Protein AF-A0A1F8V2T9-F1 (afdb_monomer)

Foldseek 3Di:
DVVVVVVVVVVVVVVVPPDPPPFPFAEAFFFCLVLAQEFAEEAEAFDFQDADPVGGGLLLLLLVLCVVLPAAHEYQFAAFQPVVPPFDADDFQDPQRQTQAAHHPLHPPPRCRGGCNNCVVSVVSNVVSVYHYAHAWHNLAAQEQDDPPNNNYDHAQDLVSRLVRRVVVQCCCCVVPVHHHAEHEYRVNRFAHRDDDPDDDDPVPDDRDPHTVSVSSSVSNHHYYDFPEELCQQHRPDAQVNSLVRLVVQCVVPLSSRPRGYYYHYSHHHSNRHGRCSVNVSSNSVSSVVSVHGYYYVVVSVVSHDD

Solvent-accessible surface area (backbone atoms only — not comparable to full-atom values): 15996 Å² total; per-residue (Å²): 119,71,68,60,60,52,52,52,52,51,46,55,60,58,63,74,73,66,78,87,70,88,62,90,40,50,77,43,34,63,48,49,37,83,83,44,46,36,26,22,38,34,27,35,66,10,46,20,52,54,67,41,97,87,69,41,30,43,41,53,47,53,51,52,55,31,50,79,70,75,30,35,27,23,34,26,30,24,28,45,37,76,78,59,63,90,70,47,77,32,54,75,48,37,101,30,26,29,15,50,39,42,61,29,38,51,31,57,92,39,40,71,36,11,12,43,70,61,34,52,69,55,52,50,52,41,51,77,66,66,26,39,64,23,42,20,34,16,52,46,59,28,37,18,65,50,57,85,92,46,55,63,45,55,46,35,71,40,64,65,57,49,38,51,36,38,48,51,35,47,49,54,40,31,72,78,67,71,44,85,60,46,36,31,35,56,38,93,72,39,48,50,20,27,45,78,70,98,79,82,76,86,60,96,83,63,82,70,51,92,48,36,52,58,65,43,26,48,78,67,63,22,32,39,52,56,56,69,40,77,41,52,40,51,41,58,80,46,42,30,66,59,35,36,49,55,56,46,56,48,39,75,76,34,72,64,69,46,41,24,22,24,36,34,42,50,29,47,44,14,29,59,71,44,54,28,48,74,69,19,46,64,55,41,52,52,50,38,46,74,67,61,34,46,48,26,16,56,72,59,49,59,73,48,43,60,133

Nearest PDB structures (foldseek):
  2w3z-assembly1_A  TM=7.148E-01  e=5.207E-09  Streptococcus mutans UA159
  3gw3-assembly1_A-2  TM=3.169E-01  e=5.477E-02  Homo sapiens
  2q6z-assembly1_A  TM=3.047E-01  e=1.241E-01  Homo sapiens
  1r3q-assembly1_A  TM=3.234E-01  e=1.928E-01  Homo sapiens
  7a7b-assembly1_A  TM=3.114E-01  e=1.195E+00  Staphylococcus aureus subsp. aureus COL

Radius of gyration: 18.83 Å; Cα contacts (8 Å, |Δi|>4): 657; chains: 1; bounding box: 45×48×52 Å

Secondary structure (DSSP, 8-state):
-HHHHHHHHHHHHHHTTS-----S--EESB---TT--EEEEEEES--B-PBPTTSSBHHHHHHHHHHHTT---EEEE---SGGG-S-----TTSTTTT-SSS--SSSTT-GGGBSTTT-HHHHHHHHHTTPEEEE--SS--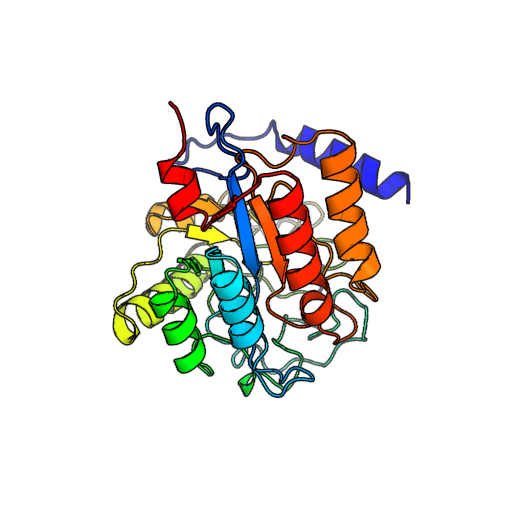BSS---TTSTTS-B-SSHHHHHHHHHHHHHHHHHHH-----EE--GGG--B-S---SSS---TT-PPP--BHHHHHHHHTPEEE--SEE--TTSTT--HHHHHHHHHHHHHH-TTTTTTBEEEEESS--TTS--THHHHHHHHHHHHHHTTPEEE-HHHHHHT---

Sequence (307 aa):
MILYNTLQKIKRFIFSKKDINTTSVRKIEKVNTGGKRIVAMTFDDGPCAVVCPDGRKLTEFIVDTLNEYSFTATFNIIGSTAENYPDNPGRSGSFYWSGTRYDHYPRFGDDILASAVNNPDLIRKIIDSGCELANHGYRHIVCGKQHFPYSKRVYFKNENEVYADYLRLHNYILESFRYPMTNARPPHYVESIGRGDPCGRLSSYSRPSNKTVFDVYEKLGYNYLSASFDGGGWEKNSNADEMVARLKRQLESNADSFCGSIIYQKDGLNMSGEMPIYEALPRQLNLLKSFGCSVVSVRELLEEEKL

Structure (mmCIF, N/CA/C/O backbone):
data_AF-A0A1F8V2T9-F1
#
_entry.id   AF-A0A1F8V2T9-F1
#
loop_
_atom_site.group_PDB
_atom_site.id
_atom_site.type_symbol
_atom_site.label_atom_id
_atom_site.label_alt_id
_atom_site.label_comp_id
_atom_site.label_asym_id
_atom_site.label_entity_id
_atom_site.label_seq_id
_atom_site.pdbx_PDB_ins_code
_atom_site.Cartn_x
_atom_site.Cartn_y
_atom_site.Cartn_z
_atom_site.occupancy
_atom_site.B_iso_or_equiv
_atom_site.auth_seq_id
_atom_site.auth_comp_id
_atom_site.auth_asym_id
_atom_site.auth_atom_id
_atom_site.pdbx_PDB_model_num
ATOM 1 N N . MET A 1 1 ? 18.663 17.053 11.928 1.00 48.00 1 MET A N 1
ATOM 2 C CA . MET A 1 1 ? 17.272 16.570 12.102 1.00 48.00 1 MET A CA 1
ATOM 3 C C . MET A 1 1 ? 16.237 17.702 12.167 1.00 48.00 1 MET A C 1
ATOM 5 O O . MET A 1 1 ? 15.199 17.578 11.536 1.00 48.00 1 MET A O 1
ATOM 9 N N . ILE A 1 2 ? 16.522 18.832 12.832 1.00 44.66 2 ILE A N 1
ATOM 10 C CA . ILE A 1 2 ? 15.594 19.982 12.951 1.00 44.66 2 ILE A CA 1
ATOM 11 C C . ILE A 1 2 ? 15.322 20.679 11.598 1.00 44.66 2 ILE A C 1
ATOM 13 O O . ILE A 1 2 ? 14.185 21.027 11.300 1.00 44.66 2 ILE A O 1
ATOM 17 N N . LEU A 1 3 ? 16.331 20.798 10.727 1.00 32.91 3 LEU A N 1
ATOM 18 C CA . LEU A 1 3 ? 16.211 21.507 9.443 1.00 32.91 3 LEU A CA 1
ATOM 19 C C . LEU A 1 3 ? 15.263 20.819 8.434 1.00 32.91 3 LEU A C 1
ATOM 21 O O . LEU A 1 3 ? 14.583 21.490 7.664 1.00 32.91 3 LEU A O 1
ATOM 25 N N . TYR A 1 4 ? 15.180 19.483 8.462 1.00 34.69 4 TYR A N 1
ATOM 26 C CA . TYR A 1 4 ? 14.346 18.692 7.545 1.00 34.69 4 TYR A CA 1
ATOM 27 C C . TYR A 1 4 ? 12.849 18.847 7.852 1.00 34.69 4 TYR A C 1
ATOM 29 O O . TYR A 1 4 ? 12.050 19.090 6.950 1.00 34.69 4 TYR A O 1
ATOM 37 N N . ASN A 1 5 ? 12.477 18.815 9.136 1.00 37.22 5 ASN A N 1
ATOM 38 C CA . ASN A 1 5 ? 11.087 18.983 9.568 1.00 37.22 5 ASN A CA 1
ATOM 39 C C . ASN A 1 5 ? 10.564 20.407 9.319 1.00 37.22 5 ASN A C 1
ATOM 41 O O . ASN A 1 5 ? 9.399 20.585 8.958 1.00 37.22 5 ASN A O 1
ATOM 45 N N . THR A 1 6 ? 11.424 21.421 9.441 1.00 33.62 6 THR A N 1
ATOM 46 C CA . THR A 1 6 ? 11.068 22.815 9.135 1.00 33.62 6 THR A CA 1
ATOM 47 C C . THR A 1 6 ? 10.873 23.030 7.630 1.00 33.62 6 THR A C 1
ATOM 49 O O . THR A 1 6 ? 9.907 23.674 7.224 1.00 33.62 6 THR A O 1
ATOM 52 N N . LEU A 1 7 ? 11.710 22.415 6.786 1.00 33.25 7 LEU A N 1
ATOM 53 C CA . LEU A 1 7 ? 11.566 22.465 5.325 1.00 33.25 7 LEU A CA 1
ATOM 54 C C . LEU A 1 7 ? 10.308 21.738 4.823 1.00 33.25 7 LEU A C 1
ATOM 56 O O . LEU A 1 7 ? 9.677 22.212 3.880 1.00 33.25 7 LEU A O 1
ATOM 60 N N . GLN A 1 8 ? 9.901 20.638 5.467 1.00 39.12 8 GLN A N 1
ATOM 61 C CA . GLN A 1 8 ? 8.647 19.940 5.148 1.00 39.12 8 GLN A CA 1
ATOM 62 C C . GLN A 1 8 ? 7.406 20.765 5.528 1.00 39.12 8 GLN A C 1
ATOM 64 O O . GLN A 1 8 ? 6.451 20.836 4.754 1.00 39.12 8 GLN A O 1
ATOM 69 N N . LYS A 1 9 ? 7.433 21.464 6.674 1.00 38.44 9 LYS A N 1
ATOM 70 C CA . LYS A 1 9 ? 6.358 22.395 7.070 1.00 38.44 9 LYS A CA 1
ATOM 71 C C . LYS A 1 9 ? 6.247 23.591 6.121 1.00 38.44 9 LYS A C 1
ATOM 73 O O . LYS A 1 9 ? 5.140 23.950 5.728 1.00 38.44 9 LYS A O 1
ATOM 78 N N . ILE A 1 10 ? 7.377 24.161 5.699 1.00 36.47 10 ILE A N 1
ATOM 79 C CA . ILE A 1 10 ? 7.412 25.277 4.741 1.00 36.47 10 ILE A CA 1
ATOM 80 C C . ILE A 1 10 ? 6.957 24.820 3.345 1.00 36.47 10 ILE A C 1
ATOM 82 O O . ILE A 1 10 ? 6.193 25.532 2.699 1.00 36.47 10 ILE A O 1
ATOM 86 N N . LYS A 1 11 ? 7.329 23.610 2.898 1.00 37.53 11 LYS A N 1
ATOM 87 C CA . LYS A 1 11 ? 6.796 23.022 1.657 1.00 37.53 11 LYS A CA 1
ATOM 88 C C . LYS A 1 11 ? 5.282 22.825 1.729 1.00 37.53 11 LYS A C 1
ATOM 90 O O . LYS A 1 11 ? 4.595 23.301 0.833 1.00 37.53 11 LYS A O 1
ATOM 95 N N . ARG A 1 12 ? 4.746 22.220 2.798 1.00 40.56 12 ARG A N 1
ATOM 96 C CA . ARG A 1 12 ? 3.286 22.092 3.000 1.00 40.56 12 ARG A CA 1
ATOM 97 C C . ARG A 1 12 ? 2.576 23.451 2.943 1.00 40.56 12 ARG A C 1
ATOM 99 O O . ARG A 1 12 ? 1.532 23.563 2.312 1.00 40.56 12 ARG A O 1
ATOM 106 N N . PHE A 1 13 ? 3.169 24.491 3.531 1.00 33.56 13 PHE A N 1
ATOM 107 C CA . PHE A 1 13 ? 2.593 25.838 3.544 1.00 33.56 13 PHE A CA 1
ATOM 108 C C . PHE A 1 13 ? 2.637 26.537 2.171 1.00 33.56 13 PHE A C 1
ATOM 110 O O . PHE A 1 13 ? 1.680 27.206 1.789 1.00 33.56 13 PHE A O 1
ATOM 117 N N . ILE A 1 14 ? 3.714 26.360 1.399 1.00 36.09 14 ILE A N 1
ATOM 118 C CA . ILE A 1 14 ? 3.873 26.978 0.069 1.00 36.09 14 ILE A CA 1
ATOM 119 C C . ILE A 1 14 ? 3.068 26.225 -1.007 1.00 36.09 14 ILE A C 1
ATOM 121 O O . ILE A 1 14 ? 2.493 26.863 -1.888 1.00 36.09 14 ILE A O 1
ATOM 125 N N . PHE A 1 15 ? 2.964 24.892 -0.924 1.00 39.19 15 PHE A N 1
ATOM 126 C CA . PHE A 1 15 ? 2.153 24.085 -1.850 1.00 39.19 15 PHE A CA 1
ATOM 127 C C . PHE A 1 15 ? 0.644 24.175 -1.582 1.00 39.19 15 PHE A C 1
ATOM 129 O O . PHE A 1 15 ? -0.141 23.926 -2.486 1.00 39.19 15 PHE A O 1
ATOM 136 N N . SER A 1 16 ? 0.223 24.613 -0.392 1.00 38.19 16 SER A N 1
ATOM 137 C CA . SER A 1 16 ? -1.192 24.858 -0.074 1.00 38.19 16 SER A CA 1
ATOM 138 C C . SER A 1 16 ? -1.809 26.039 -0.841 1.00 38.19 16 SER A C 1
ATOM 140 O O . SER A 1 16 ? -3.028 26.194 -0.805 1.00 38.19 16 SER A O 1
ATOM 142 N N . LYS A 1 17 ? -1.009 26.902 -1.487 1.00 35.28 17 LYS A N 1
ATOM 143 C CA . LYS A 1 17 ? -1.483 28.195 -2.018 1.00 35.28 17 LYS A CA 1
ATOM 144 C C . LYS A 1 17 ? -1.312 28.413 -3.523 1.00 35.28 17 LYS A C 1
ATOM 146 O O . LYS A 1 17 ? -1.559 29.528 -3.978 1.00 35.28 17 LYS A O 1
ATOM 151 N N . LYS A 1 18 ? -0.914 27.404 -4.307 1.00 36.91 18 LYS A N 1
ATOM 152 C CA . LYS A 1 18 ? -0.819 27.541 -5.770 1.00 36.91 18 LYS A CA 1
ATOM 153 C C . LYS A 1 18 ? -1.709 26.536 -6.497 1.00 36.91 18 LYS A C 1
ATOM 155 O O . LYS A 1 18 ? -1.421 25.348 -6.502 1.00 36.91 18 LYS A O 1
ATOM 160 N N . ASP A 1 19 ? -2.745 27.105 -7.112 1.00 37.59 19 ASP A N 1
ATOM 161 C CA . ASP A 1 19 ? -3.625 26.568 -8.149 1.00 37.59 19 ASP A CA 1
ATOM 162 C C . ASP A 1 19 ? -4.491 25.365 -7.748 1.00 37.59 19 ASP A C 1
ATOM 164 O O . ASP A 1 19 ? -4.239 24.223 -8.125 1.00 37.59 19 ASP A O 1
ATOM 168 N N . ILE A 1 20 ? -5.596 25.657 -7.050 1.00 44.16 20 ILE A N 1
ATOM 169 C CA . ILE A 1 20 ? -6.788 24.800 -7.064 1.00 44.16 20 ILE A CA 1
ATOM 170 C C . ILE A 1 20 ? -7.373 24.890 -8.482 1.00 44.16 20 ILE A C 1
ATOM 172 O O . ILE A 1 20 ? -8.275 25.680 -8.752 1.00 44.16 20 ILE A O 1
ATOM 176 N N . ASN A 1 21 ? -6.833 24.098 -9.407 1.00 43.44 21 ASN A N 1
ATOM 177 C CA . ASN A 1 21 ? -7.661 23.569 -10.480 1.00 43.44 21 ASN A CA 1
ATOM 178 C C . ASN A 1 21 ? -8.696 22.679 -9.791 1.00 43.44 21 ASN A C 1
ATOM 180 O O . ASN A 1 21 ? -8.335 21.753 -9.065 1.00 43.44 21 ASN A O 1
ATOM 184 N N . THR A 1 22 ? -9.969 23.022 -9.946 1.00 50.66 22 THR A N 1
ATOM 185 C CA . THR A 1 22 ? -11.120 22.333 -9.358 1.00 50.66 22 THR A CA 1
ATOM 186 C C . THR A 1 22 ? -11.259 20.938 -9.969 1.00 50.66 22 THR A C 1
ATOM 188 O O . THR A 1 22 ? -12.078 20.725 -10.857 1.00 50.66 22 THR A O 1
ATOM 191 N N . THR A 1 23 ? -10.410 20.001 -9.554 1.00 60.81 23 THR A N 1
ATOM 192 C CA . THR A 1 23 ? -10.561 18.586 -9.896 1.00 60.81 23 THR A CA 1
ATOM 193 C C . THR A 1 23 ? -11.722 18.001 -9.100 1.00 60.81 23 THR A C 1
ATOM 195 O O . THR A 1 23 ? -11.892 18.324 -7.920 1.00 60.81 23 THR A O 1
ATOM 198 N N . SER A 1 24 ? -12.520 17.132 -9.725 1.00 81.50 24 SER A N 1
ATOM 199 C CA . SER A 1 24 ? -13.535 16.359 -9.000 1.00 81.50 24 SER A CA 1
ATOM 200 C C . SER A 1 24 ? -12.922 15.231 -8.163 1.00 81.50 24 SER A C 1
ATOM 202 O O . SER A 1 24 ? -13.634 14.571 -7.408 1.00 81.50 24 SER A O 1
ATOM 204 N N . VAL A 1 25 ? -11.612 14.985 -8.288 1.00 91.38 25 VAL A N 1
ATOM 205 C CA . VAL A 1 25 ? -10.909 13.951 -7.528 1.00 91.38 25 VAL A CA 1
ATOM 206 C C . VAL A 1 25 ? -10.776 14.369 -6.078 1.00 91.38 25 VAL A C 1
ATOM 208 O O . VAL A 1 25 ? -10.125 15.356 -5.728 1.00 91.38 25 VAL A O 1
ATOM 211 N N . ARG A 1 26 ? -11.330 13.540 -5.203 1.00 93.56 26 ARG A N 1
ATOM 212 C CA . ARG A 1 26 ? -11.195 13.723 -3.771 1.00 93.56 26 ARG A CA 1
ATOM 213 C C . ARG A 1 26 ? -9.839 13.214 -3.285 1.00 93.56 26 ARG A C 1
ATOM 215 O O . ARG A 1 26 ? -9.485 12.056 -3.496 1.00 93.56 26 ARG A O 1
ATOM 222 N N . LYS A 1 27 ? -9.101 14.066 -2.569 1.00 94.94 27 LYS A N 1
ATOM 223 C CA . LYS A 1 27 ? -7.927 13.668 -1.781 1.00 94.94 27 LYS A CA 1
ATOM 224 C C . LYS A 1 27 ? -8.357 13.239 -0.386 1.00 94.94 27 LYS A C 1
ATOM 226 O O . LYS A 1 27 ? -8.843 14.057 0.390 1.00 94.94 27 LYS A O 1
ATOM 231 N N . ILE A 1 28 ? -8.155 11.967 -0.067 1.00 95.94 28 ILE A N 1
ATOM 232 C CA . ILE A 1 28 ? -8.551 11.373 1.207 1.00 95.94 28 ILE A CA 1
ATOM 233 C C . ILE A 1 28 ? -7.299 11.215 2.067 1.00 95.94 28 ILE A C 1
ATOM 235 O O . ILE A 1 28 ? -6.403 10.438 1.754 1.00 95.94 28 ILE A O 1
ATOM 239 N N . GLU A 1 29 ? -7.221 11.986 3.144 1.00 94.31 29 GLU A N 1
ATOM 240 C CA . GLU A 1 29 ? -6.205 11.842 4.202 1.00 94.31 29 GLU A CA 1
ATOM 241 C C . GLU A 1 29 ? -6.861 11.480 5.534 1.00 94.31 29 GLU A C 1
ATOM 243 O O . GLU A 1 29 ? -6.330 10.684 6.313 1.00 94.31 29 GLU A O 1
ATOM 248 N N . LYS A 1 30 ? -8.028 12.083 5.766 1.00 95.75 30 LYS A N 1
ATOM 249 C CA . LYS A 1 30 ? -8.867 11.921 6.937 1.00 95.75 30 LYS A CA 1
ATOM 250 C C . LYS A 1 30 ? -10.316 12.242 6.565 1.00 95.75 30 LYS A C 1
ATOM 252 O O . LYS A 1 30 ? -10.536 13.132 5.743 1.00 95.75 30 LYS A O 1
ATOM 257 N N . VAL A 1 31 ? -11.275 11.565 7.186 1.00 96.12 31 VAL A N 1
ATOM 258 C CA . VAL A 1 31 ? -12.715 11.844 7.062 1.00 96.12 31 VAL A CA 1
ATOM 259 C C . VAL A 1 31 ? -13.330 12.141 8.427 1.00 96.12 31 VAL A C 1
ATOM 261 O O . VAL A 1 31 ? -12.758 11.808 9.467 1.00 96.12 31 VAL A O 1
ATOM 264 N N . ASN A 1 32 ? -14.496 12.785 8.445 1.00 95.69 32 ASN A N 1
ATOM 265 C CA . ASN A 1 32 ? -15.234 13.007 9.683 1.00 95.69 32 ASN A CA 1
ATOM 266 C C . ASN A 1 32 ? -16.142 11.810 9.986 1.00 95.69 32 ASN A C 1
ATOM 268 O O . ASN A 1 32 ? -17.236 11.711 9.447 1.00 95.69 32 ASN A O 1
ATOM 272 N N . THR A 1 33 ? -15.736 10.937 10.904 1.00 95.69 33 THR A N 1
ATOM 273 C CA . THR A 1 33 ? -16.544 9.776 11.325 1.00 95.69 33 THR A CA 1
ATOM 274 C C . THR A 1 33 ? -17.543 10.104 12.442 1.00 95.69 33 THR A C 1
ATOM 276 O O . THR A 1 33 ? -18.133 9.217 13.064 1.00 95.69 33 THR A O 1
ATOM 279 N N . GLY A 1 34 ? -17.703 11.389 12.785 1.00 92.56 34 GLY A N 1
ATOM 280 C CA . GLY A 1 34 ? -18.579 11.837 13.865 1.00 92.56 34 GLY A CA 1
ATOM 281 C C . GLY A 1 34 ? -18.254 11.220 15.223 1.00 92.56 34 GLY A C 1
ATOM 282 O O . GLY A 1 34 ? -19.179 10.902 15.969 1.00 92.56 34 GLY A O 1
ATOM 283 N N . GLY A 1 35 ? -16.964 11.014 15.501 1.00 88.00 35 GLY A N 1
ATOM 284 C CA . GLY A 1 35 ? -16.457 10.469 16.761 1.00 88.00 35 GLY A CA 1
ATOM 285 C C . GLY A 1 35 ? -16.313 8.947 16.802 1.00 88.00 35 GLY A C 1
ATOM 286 O O . GLY A 1 35 ? -15.806 8.431 17.796 1.00 88.00 35 GLY A O 1
ATOM 287 N N . LYS A 1 36 ? -16.702 8.207 15.751 1.00 95.75 36 LYS A N 1
ATOM 288 C CA . LYS A 1 36 ? -16.437 6.761 15.699 1.00 95.75 36 LYS A CA 1
ATOM 289 C C . LYS A 1 36 ? -14.926 6.511 15.651 1.00 95.75 36 LYS A C 1
ATOM 291 O O . LYS A 1 36 ? -14.226 7.065 14.796 1.00 95.75 36 LYS A O 1
ATOM 296 N N . ARG A 1 37 ? -14.440 5.635 16.535 1.00 97.00 37 ARG A N 1
ATOM 297 C CA . ARG A 1 37 ? -13.047 5.161 16.582 1.00 97.00 37 ARG A CA 1
ATOM 298 C C . ARG A 1 37 ? -12.790 4.132 15.488 1.00 97.00 37 ARG A C 1
ATOM 300 O O . ARG A 1 37 ? -12.591 2.952 15.744 1.00 97.00 37 ARG A O 1
ATOM 307 N N . ILE A 1 38 ? -12.834 4.601 14.253 1.00 97.88 38 ILE A N 1
ATOM 308 C CA . ILE A 1 38 ? -12.559 3.815 13.056 1.00 97.88 38 ILE A CA 1
ATOM 309 C C . ILE A 1 38 ? -11.372 4.467 12.356 1.00 97.88 38 ILE A C 1
ATOM 311 O O . ILE A 1 38 ? -11.320 5.694 12.241 1.00 97.88 38 ILE A O 1
ATOM 315 N N . VAL A 1 39 ? -10.409 3.656 11.933 1.00 98.56 39 VAL A N 1
ATOM 316 C CA . VAL A 1 39 ? -9.200 4.091 11.230 1.00 98.56 39 VAL A CA 1
ATOM 317 C C . VAL A 1 39 ? -8.994 3.201 10.014 1.00 98.56 39 VAL A C 1
ATOM 319 O O . VAL A 1 39 ? -9.167 1.988 10.105 1.00 98.56 39 VAL A O 1
ATOM 322 N N . ALA A 1 40 ? -8.599 3.779 8.884 1.00 98.75 40 ALA A N 1
ATOM 323 C CA . ALA A 1 40 ? -8.176 2.975 7.748 1.00 98.75 40 ALA A CA 1
ATOM 324 C C . ALA A 1 40 ? -6.686 2.654 7.835 1.00 98.75 40 ALA A C 1
ATOM 326 O O . ALA A 1 40 ? -5.871 3.515 8.182 1.00 98.75 40 ALA A O 1
ATOM 327 N N . MET A 1 41 ? -6.314 1.432 7.466 1.00 98.69 41 MET A N 1
ATOM 328 C CA . MET A 1 41 ? -4.917 1.050 7.271 1.00 98.69 41 MET A CA 1
ATOM 329 C C . MET A 1 41 ? -4.679 0.735 5.796 1.00 98.69 41 MET A C 1
ATOM 331 O O . MET A 1 41 ? -5.463 0.032 5.163 1.00 98.69 41 MET A O 1
ATOM 335 N N . THR A 1 42 ? -3.606 1.296 5.244 1.00 98.88 42 THR A N 1
ATOM 336 C CA . THR A 1 42 ? -3.195 1.101 3.851 1.00 98.88 42 THR A CA 1
ATOM 337 C C . THR A 1 42 ? -1.844 0.408 3.794 1.00 98.88 42 THR A C 1
ATOM 339 O O . THR A 1 42 ? -0.960 0.779 4.562 1.00 98.88 42 THR A O 1
ATOM 342 N N . PHE A 1 43 ? -1.676 -0.545 2.883 1.00 98.81 43 PHE A N 1
ATOM 343 C CA . PHE A 1 43 ? -0.429 -1.275 2.672 1.00 98.81 43 PHE A CA 1
ATOM 344 C C . PHE A 1 43 ? 0.062 -1.089 1.235 1.00 98.81 43 PHE A C 1
ATOM 346 O O . PHE A 1 43 ? -0.650 -1.466 0.307 1.00 98.81 43 PHE A O 1
ATOM 353 N N . ASP A 1 44 ? 1.252 -0.516 1.040 1.00 98.62 44 ASP A N 1
ATOM 354 C CA . ASP A 1 44 ? 1.775 -0.230 -0.308 1.00 98.62 44 ASP A CA 1
ATOM 355 C C . ASP A 1 44 ? 2.818 -1.250 -0.765 1.00 98.62 44 ASP A C 1
ATOM 357 O O . ASP A 1 44 ? 3.459 -1.911 0.055 1.00 98.62 44 ASP A O 1
ATOM 361 N N . ASP A 1 45 ? 3.011 -1.292 -2.087 1.00 97.88 45 ASP A N 1
ATOM 362 C CA . ASP A 1 45 ? 4.033 -2.042 -2.838 1.00 97.88 45 ASP A CA 1
ATOM 363 C C . ASP A 1 45 ? 3.800 -3.552 -2.964 1.00 97.88 45 ASP A C 1
ATOM 365 O O . ASP A 1 45 ? 4.540 -4.244 -3.668 1.00 97.88 45 ASP A O 1
ATOM 369 N N . GLY A 1 46 ? 2.741 -4.045 -2.327 1.00 96.06 46 GLY A N 1
ATOM 370 C CA . GLY A 1 46 ? 2.311 -5.429 -2.412 1.00 96.06 46 GLY A CA 1
ATOM 371 C C . GLY A 1 46 ? 1.652 -5.805 -3.749 1.00 96.06 46 GLY A C 1
ATOM 372 O O . GLY A 1 46 ? 1.501 -4.980 -4.658 1.00 96.06 46 GLY A O 1
ATOM 373 N N . PRO A 1 47 ? 1.198 -7.060 -3.884 1.00 98.50 47 PRO A N 1
ATOM 374 C CA . PRO A 1 47 ? 1.403 -8.154 -2.936 1.00 98.50 47 PRO A CA 1
ATOM 375 C C . PRO A 1 47 ? 2.869 -8.621 -2.907 1.00 98.50 47 PRO A C 1
ATOM 377 O O . PRO A 1 47 ? 3.559 -8.574 -3.922 1.00 98.50 47 PRO A O 1
ATOM 380 N N . CYS A 1 48 ? 3.331 -9.097 -1.756 1.00 98.56 48 CYS A N 1
ATOM 381 C CA . CYS A 1 48 ? 4.660 -9.608 -1.460 1.00 98.56 48 CYS A CA 1
ATOM 382 C C . CYS A 1 48 ? 4.590 -11.072 -0.984 1.00 98.56 48 CYS A C 1
ATOM 384 O O . CYS A 1 48 ? 3.967 -11.416 0.021 1.00 98.56 48 CYS A O 1
ATOM 386 N N . ALA A 1 49 ? 5.290 -11.945 -1.700 1.00 98.62 49 ALA A N 1
ATOM 387 C CA . ALA A 1 49 ? 5.407 -13.376 -1.451 1.00 98.62 49 ALA A CA 1
ATOM 388 C C . ALA A 1 49 ? 6.726 -13.786 -0.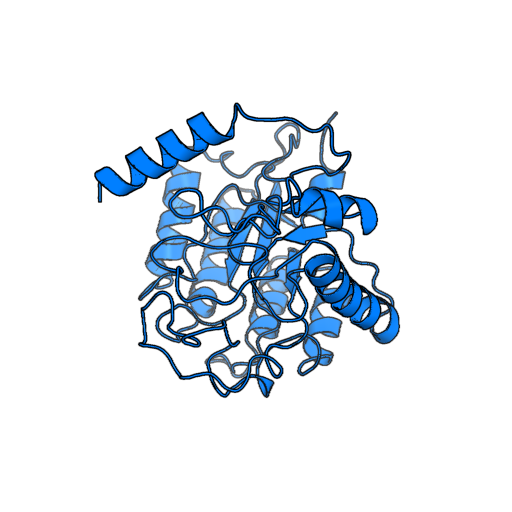787 1.00 98.62 49 ALA A C 1
ATOM 390 O O . ALA A 1 49 ? 7.052 -14.974 -0.754 1.00 98.62 49 ALA A O 1
ATOM 391 N N . VAL A 1 50 ? 7.489 -12.834 -0.239 1.00 98.56 50 VAL A N 1
ATOM 392 C CA . VAL A 1 50 ? 8.613 -13.185 0.638 1.00 98.56 50 VAL A CA 1
ATOM 393 C C . VAL A 1 50 ? 8.062 -13.966 1.829 1.00 98.56 50 VAL A C 1
ATOM 395 O O . VAL A 1 50 ? 7.082 -13.554 2.447 1.00 98.56 50 VAL A O 1
ATOM 398 N N . VAL A 1 51 ? 8.681 -15.108 2.116 1.00 98.44 51 VAL A N 1
ATOM 399 C CA . VAL A 1 51 ? 8.239 -16.024 3.167 1.00 98.44 51 VAL A CA 1
ATOM 400 C C . VAL A 1 51 ? 8.623 -15.468 4.539 1.00 98.44 51 VAL A C 1
ATOM 402 O O . VAL A 1 51 ? 9.787 -15.150 4.791 1.00 98.44 51 VAL A O 1
ATOM 405 N N . CYS A 1 52 ? 7.628 -15.335 5.407 1.00 98.19 52 CYS A N 1
ATOM 406 C CA . CYS A 1 52 ? 7.763 -14.975 6.808 1.00 98.19 52 CYS A CA 1
ATOM 407 C C . CYS A 1 52 ? 8.366 -16.131 7.628 1.00 98.19 52 CYS A C 1
ATOM 409 O O . CYS A 1 52 ? 8.323 -17.286 7.199 1.00 98.19 52 CYS A O 1
ATOM 411 N N . PRO A 1 53 ? 8.893 -15.861 8.838 1.00 97.88 53 PRO A N 1
ATOM 412 C CA . PRO A 1 53 ? 9.431 -16.900 9.721 1.00 97.88 53 PRO A CA 1
ATOM 413 C C . PRO A 1 53 ? 8.470 -18.057 10.044 1.00 97.88 53 PRO A C 1
ATOM 415 O O . PRO A 1 53 ? 8.929 -19.164 10.310 1.00 97.88 53 PRO A O 1
ATOM 418 N N . ASP A 1 54 ? 7.157 -17.823 10.015 1.00 97.12 54 ASP A N 1
ATOM 419 C CA . ASP A 1 54 ? 6.125 -18.843 10.246 1.00 97.12 54 ASP A CA 1
ATOM 420 C C . ASP A 1 54 ? 5.740 -19.653 8.991 1.00 97.12 54 ASP A C 1
ATOM 422 O O . ASP A 1 54 ? 4.866 -20.516 9.055 1.00 97.12 54 ASP A O 1
ATOM 426 N N . GLY A 1 55 ? 6.390 -19.394 7.852 1.00 98.06 55 GLY A N 1
ATOM 427 C CA . GLY A 1 55 ? 6.183 -20.103 6.589 1.00 98.06 55 GLY A CA 1
ATOM 428 C C . GLY A 1 55 ? 5.124 -19.496 5.665 1.00 98.06 55 GLY A C 1
ATOM 429 O O . GLY A 1 55 ? 5.035 -19.919 4.511 1.00 98.06 55 GLY A O 1
ATOM 430 N N . ARG A 1 56 ? 4.355 -18.496 6.114 1.00 98.50 56 ARG A N 1
ATOM 431 C CA . ARG A 1 56 ? 3.387 -17.784 5.261 1.00 98.50 56 ARG A CA 1
ATOM 432 C C . ARG A 1 56 ? 4.081 -16.804 4.320 1.00 98.50 56 ARG A C 1
ATOM 434 O O . ARG A 1 56 ? 5.181 -16.332 4.595 1.00 98.50 56 ARG A O 1
ATOM 441 N N . LYS A 1 57 ? 3.431 -16.449 3.211 1.00 98.75 57 LYS A N 1
ATOM 442 C CA . LYS A 1 57 ? 3.847 -15.298 2.385 1.00 98.75 57 LYS A CA 1
ATOM 443 C C . LYS A 1 57 ? 3.506 -13.988 3.109 1.00 98.75 57 LYS A C 1
ATOM 445 O O . LYS A 1 57 ? 2.489 -13.933 3.791 1.00 98.75 57 LYS A O 1
ATOM 450 N N . LEU A 1 58 ? 4.292 -12.924 2.934 1.00 98.81 58 LEU A N 1
ATOM 451 C CA . LEU A 1 58 ? 4.105 -11.670 3.682 1.00 98.81 58 LEU A CA 1
ATOM 452 C C . LEU A 1 58 ? 2.697 -11.066 3.561 1.00 98.81 58 LEU A C 1
ATOM 454 O O . LEU A 1 58 ? 2.072 -10.794 4.584 1.00 98.81 58 LEU A O 1
ATOM 458 N N . THR A 1 59 ? 2.157 -10.901 2.352 1.00 98.88 59 THR A N 1
ATOM 459 C CA . THR A 1 59 ? 0.782 -10.387 2.190 1.00 98.88 59 THR A CA 1
ATOM 460 C C . THR A 1 59 ? -0.247 -11.315 2.816 1.00 98.88 59 THR A C 1
ATOM 462 O O . THR A 1 59 ? -1.215 -10.857 3.414 1.00 98.88 59 THR A O 1
ATOM 465 N N . GLU A 1 60 ? -0.044 -12.627 2.691 1.00 98.88 60 GLU A N 1
ATOM 466 C CA . GLU A 1 60 ? -0.914 -13.618 3.317 1.00 98.88 60 GLU A CA 1
ATOM 467 C C . GLU A 1 60 ? -0.900 -13.475 4.841 1.00 98.88 60 GLU A C 1
ATOM 469 O O . GLU A 1 60 ? -1.968 -13.418 5.443 1.00 98.88 60 GLU A O 1
ATOM 474 N N . PHE A 1 61 ? 0.282 -13.339 5.447 1.00 98.88 61 PHE A N 1
ATOM 475 C CA . PHE A 1 61 ? 0.435 -13.070 6.872 1.00 98.88 61 PHE A CA 1
ATOM 476 C C . PHE A 1 61 ? -0.313 -11.796 7.285 1.00 98.88 61 PHE A C 1
ATOM 478 O O . PHE A 1 61 ? -1.031 -11.811 8.285 1.00 98.88 61 PHE A O 1
ATOM 485 N N . ILE A 1 62 ? -0.177 -10.705 6.519 1.00 98.88 62 ILE A N 1
ATOM 486 C CA . ILE A 1 62 ? -0.857 -9.432 6.800 1.00 98.88 62 ILE A CA 1
ATOM 487 C C . ILE A 1 62 ? -2.379 -9.621 6.778 1.00 98.88 62 ILE A C 1
ATOM 489 O O . ILE A 1 62 ? -3.054 -9.214 7.723 1.00 98.88 62 ILE A O 1
ATOM 493 N N . VAL A 1 63 ? -2.916 -10.256 5.730 1.00 98.88 63 VAL A N 1
ATOM 494 C CA . VAL A 1 63 ? -4.360 -10.509 5.586 1.00 98.88 63 VAL A CA 1
ATOM 495 C C . VAL A 1 63 ? -4.881 -11.411 6.704 1.00 98.88 63 VAL A C 1
ATOM 497 O O . VAL A 1 63 ? -5.890 -11.088 7.327 1.00 98.88 63 VAL A O 1
ATOM 500 N N . ASP A 1 64 ? -4.190 -12.509 7.005 1.00 98.81 64 ASP A N 1
ATOM 501 C CA . ASP A 1 64 ? -4.602 -13.430 8.068 1.00 98.81 64 ASP A CA 1
ATOM 502 C C . ASP A 1 64 ? -4.573 -12.746 9.441 1.00 98.81 64 ASP A C 1
ATOM 504 O O . ASP A 1 64 ? -5.511 -12.886 10.222 1.00 98.81 64 ASP A O 1
ATOM 508 N N . THR A 1 65 ? -3.549 -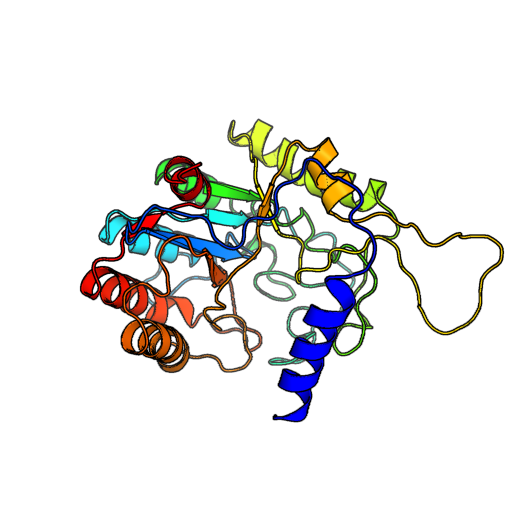11.930 9.701 1.00 98.88 65 THR A N 1
ATOM 509 C CA . THR A 1 65 ? -3.438 -11.150 10.940 1.00 98.88 65 THR A CA 1
ATOM 510 C C . THR A 1 65 ? -4.574 -10.131 11.065 1.00 98.88 65 THR A C 1
ATOM 512 O O . THR A 1 65 ? -5.090 -9.932 12.157 1.00 98.88 65 THR A O 1
ATOM 515 N N . LEU A 1 66 ? -5.010 -9.486 9.978 1.00 98.88 66 LEU A N 1
ATOM 516 C CA . LEU A 1 66 ? -6.191 -8.609 10.008 1.00 98.88 66 LEU A CA 1
ATOM 517 C C . LEU A 1 66 ? -7.472 -9.405 10.324 1.00 98.88 66 LEU A C 1
ATOM 519 O O . LEU A 1 66 ? -8.259 -8.995 11.184 1.00 98.88 66 LEU A O 1
ATOM 523 N N . ASN A 1 67 ? -7.635 -10.576 9.704 1.00 98.44 67 ASN A N 1
ATOM 524 C CA . ASN A 1 67 ? -8.790 -11.456 9.902 1.00 98.44 67 ASN A CA 1
ATOM 525 C C . ASN A 1 67 ? -8.910 -11.964 11.347 1.00 98.44 67 ASN A C 1
ATOM 527 O O . ASN A 1 67 ? -10.020 -12.018 11.880 1.00 98.44 67 ASN A O 1
ATOM 531 N N . GLU A 1 68 ? -7.791 -12.268 12.015 1.00 98.38 68 GLU A N 1
ATOM 532 C CA . GLU A 1 68 ? -7.759 -12.640 13.442 1.00 98.38 68 GLU A CA 1
ATOM 533 C C . GLU A 1 68 ? -8.397 -11.569 14.349 1.00 98.38 68 GLU A C 1
ATOM 535 O O . GLU A 1 68 ? -8.939 -11.878 15.413 1.00 98.38 68 GLU A O 1
ATOM 540 N N . TYR A 1 69 ? -8.378 -10.305 13.917 1.00 98.31 69 TYR A N 1
ATOM 541 C CA . TYR A 1 69 ? -8.990 -9.178 14.622 1.00 98.31 69 TYR A CA 1
ATOM 542 C C . TYR A 1 69 ? -10.366 -8.785 14.066 1.00 98.31 69 TYR A C 1
ATOM 544 O O . TYR A 1 69 ? -10.982 -7.868 14.611 1.00 98.31 69 TYR A O 1
ATOM 552 N N . SER A 1 70 ? -10.861 -9.487 13.038 1.00 98.06 70 SER A N 1
ATOM 553 C CA . SER A 1 70 ? -12.059 -9.117 12.267 1.00 98.06 70 SER A CA 1
ATOM 554 C C . SER A 1 70 ? -11.958 -7.706 11.678 1.00 98.06 70 SER A C 1
ATOM 556 O O . SER A 1 70 ? -12.919 -6.939 11.699 1.00 98.06 70 SER A O 1
ATOM 558 N N . PHE A 1 71 ? -10.763 -7.358 11.205 1.00 98.56 71 PHE A N 1
ATOM 559 C CA . PHE A 1 71 ? -10.459 -6.085 10.566 1.00 98.56 71 PHE A CA 1
ATOM 560 C C . PHE A 1 71 ? -10.205 -6.267 9.074 1.00 98.56 71 PHE A C 1
ATOM 562 O O . PHE A 1 71 ? -9.806 -7.335 8.616 1.00 98.56 71 PHE A O 1
ATOM 569 N N . THR A 1 72 ? -10.383 -5.181 8.335 1.00 98.62 72 THR A N 1
ATOM 570 C CA . THR A 1 72 ? -10.102 -5.073 6.900 1.00 98.62 72 THR A CA 1
ATOM 571 C C . THR A 1 72 ? -9.127 -3.921 6.659 1.00 98.62 72 THR A C 1
ATOM 573 O O . THR A 1 72 ? -8.845 -3.113 7.546 1.00 98.62 72 THR A O 1
ATOM 576 N N . ALA A 1 73 ? -8.553 -3.853 5.460 1.00 98.88 73 ALA A N 1
ATOM 577 C CA . ALA A 1 73 ? -7.594 -2.821 5.080 1.00 98.88 73 ALA A CA 1
ATOM 578 C C . ALA A 1 73 ? -7.625 -2.565 3.569 1.00 98.88 73 ALA A C 1
ATOM 580 O O . ALA A 1 73 ? -8.301 -3.275 2.825 1.00 98.88 73 ALA A O 1
ATOM 581 N N . THR A 1 74 ? -6.867 -1.569 3.110 1.00 98.94 74 THR A N 1
ATOM 582 C CA . THR A 1 74 ? -6.679 -1.277 1.681 1.00 98.94 74 THR A CA 1
ATOM 583 C C . THR A 1 74 ? -5.249 -1.590 1.245 1.00 98.94 74 THR A C 1
ATOM 585 O O . THR A 1 74 ? -4.291 -1.092 1.830 1.00 98.94 74 THR A O 1
ATOM 588 N N . PHE A 1 75 ? -5.080 -2.358 0.177 1.00 98.94 75 PHE A N 1
ATOM 589 C CA . PHE A 1 75 ? -3.785 -2.709 -0.400 1.00 98.94 75 PHE A CA 1
ATOM 590 C C . PHE A 1 75 ? -3.555 -1.896 -1.675 1.00 98.94 75 PHE A C 1
ATOM 592 O O . PHE A 1 75 ? -4.243 -2.094 -2.677 1.00 98.94 75 PHE A O 1
ATOM 599 N N . ASN A 1 76 ? -2.591 -0.976 -1.641 1.00 98.81 76 ASN A N 1
ATOM 600 C CA . ASN A 1 76 ? -2.113 -0.245 -2.811 1.00 98.81 76 ASN A CA 1
ATOM 601 C C . ASN A 1 76 ? -1.145 -1.149 -3.583 1.00 98.81 76 ASN A C 1
ATOM 603 O O . ASN A 1 76 ? 0.061 -1.162 -3.329 1.00 98.81 76 ASN A O 1
ATOM 607 N N . ILE A 1 77 ? -1.701 -1.927 -4.509 1.00 98.81 77 ILE A N 1
ATOM 608 C CA . ILE A 1 77 ? -0.973 -2.964 -5.236 1.00 98.81 77 ILE A CA 1
ATOM 609 C C . ILE A 1 77 ? -0.265 -2.422 -6.477 1.00 98.81 77 ILE A C 1
ATOM 611 O O . ILE A 1 77 ? -0.723 -1.468 -7.111 1.00 98.81 77 ILE A O 1
ATOM 615 N N . ILE A 1 78 ? 0.817 -3.096 -6.862 1.00 98.75 78 ILE A N 1
ATOM 616 C CA . ILE A 1 78 ? 1.532 -2.867 -8.123 1.00 98.75 78 ILE A CA 1
ATOM 617 C C . ILE A 1 78 ? 1.284 -4.006 -9.120 1.00 98.75 78 ILE A C 1
ATOM 619 O O . ILE A 1 78 ? 0.979 -5.140 -8.744 1.00 98.75 78 ILE A O 1
ATOM 623 N N . GLY A 1 79 ? 1.454 -3.720 -10.410 1.00 98.69 79 GLY A N 1
ATOM 624 C CA . GLY A 1 79 ? 1.270 -4.695 -11.490 1.00 98.69 79 GLY A CA 1
ATOM 625 C C . GLY A 1 79 ? 2.448 -5.646 -11.659 1.00 98.69 79 GLY A C 1
ATOM 626 O O . GLY A 1 79 ? 2.282 -6.849 -11.478 1.00 98.69 79 GLY A O 1
ATOM 627 N N . SER A 1 80 ? 3.619 -5.107 -12.007 1.00 98.00 80 SER A N 1
ATOM 628 C CA . SER A 1 80 ? 4.913 -5.799 -12.059 1.00 98.00 80 SER A CA 1
ATOM 629 C C . SER A 1 80 ? 6.052 -4.805 -12.303 1.00 98.00 80 SER A C 1
ATOM 631 O O . SER A 1 80 ? 5.920 -3.907 -13.136 1.00 98.00 80 SER A O 1
ATOM 633 N N . THR A 1 81 ? 7.197 -4.999 -11.643 1.00 97.75 81 THR A N 1
ATOM 634 C CA . THR A 1 81 ? 8.431 -4.230 -11.893 1.00 97.75 81 THR A CA 1
ATOM 635 C C . THR A 1 81 ? 9.370 -4.885 -12.912 1.00 97.75 81 THR A C 1
ATOM 637 O O . THR A 1 81 ? 10.373 -4.281 -13.280 1.00 97.75 81 THR A O 1
ATOM 640 N N . ALA A 1 82 ? 9.019 -6.049 -13.475 1.00 96.69 82 ALA A N 1
ATOM 641 C CA . ALA A 1 82 ? 9.892 -6.814 -14.375 1.00 96.69 82 ALA A CA 1
ATOM 642 C C . ALA A 1 82 ? 10.277 -6.079 -15.679 1.00 96.69 82 ALA A C 1
ATOM 644 O O . ALA A 1 82 ? 11.253 -6.427 -16.338 1.00 96.69 82 ALA A O 1
ATOM 645 N N . GLU A 1 83 ? 9.535 -5.039 -16.063 1.00 96.50 83 GLU A N 1
ATOM 646 C CA . GLU A 1 83 ? 9.837 -4.198 -17.233 1.00 96.50 83 GLU A CA 1
ATOM 647 C C . GLU A 1 83 ? 10.797 -3.038 -16.920 1.00 96.50 83 GLU A C 1
ATOM 649 O O . GLU A 1 83 ? 11.146 -2.261 -17.809 1.00 96.50 83 GLU A O 1
ATOM 654 N N . ASN A 1 84 ? 11.237 -2.903 -15.668 1.00 97.19 84 ASN A N 1
ATOM 655 C CA . ASN A 1 84 ? 12.145 -1.840 -15.239 1.00 97.19 84 ASN A CA 1
ATOM 656 C C . ASN A 1 84 ? 13.629 -2.180 -15.487 1.00 97.19 84 ASN A C 1
ATOM 658 O O . ASN A 1 84 ? 14.516 -1.397 -15.138 1.00 97.19 84 ASN A O 1
ATOM 662 N N . TYR A 1 85 ? 13.914 -3.327 -16.107 1.00 96.56 85 TYR A N 1
ATOM 663 C CA . TYR A 1 85 ? 15.257 -3.737 -16.511 1.00 96.56 85 TYR A CA 1
ATOM 664 C C . TYR A 1 85 ? 15.610 -3.242 -17.928 1.00 96.56 85 TYR A C 1
ATOM 666 O O . TYR A 1 85 ? 14.729 -3.095 -18.775 1.00 96.56 85 TYR A O 1
ATOM 674 N N . PRO A 1 86 ? 16.903 -3.016 -18.232 1.00 96.31 86 PRO A N 1
ATOM 675 C CA . PRO A 1 86 ? 18.052 -3.146 -17.337 1.00 96.31 86 PRO A CA 1
ATOM 676 C C . PRO A 1 86 ? 18.175 -1.982 -16.338 1.00 96.31 86 PRO A C 1
ATOM 678 O O . PRO A 1 86 ? 18.010 -0.805 -16.674 1.00 96.31 86 PRO A O 1
ATOM 681 N N . ASP A 1 87 ? 18.559 -2.326 -15.112 1.00 97.12 87 ASP A N 1
ATOM 682 C CA . ASP A 1 87 ? 18.920 -1.413 -14.025 1.00 97.12 87 ASP A CA 1
ATOM 683 C C . ASP A 1 87 ? 20.048 -2.057 -13.193 1.00 97.12 87 ASP A C 1
ATOM 685 O O . ASP A 1 87 ? 20.495 -3.162 -13.500 1.00 97.12 87 ASP A O 1
ATOM 689 N N . ASN A 1 88 ? 20.536 -1.367 -12.165 1.00 96.31 88 ASN A N 1
ATOM 690 C CA . ASN A 1 88 ? 21.561 -1.862 -11.251 1.00 96.31 88 ASN A CA 1
ATOM 691 C C . ASN A 1 88 ? 21.004 -1.981 -9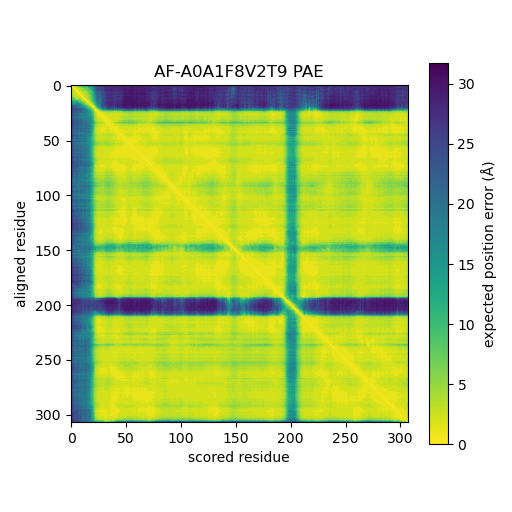.832 1.00 96.31 88 ASN A C 1
ATOM 693 O O . ASN A 1 88 ? 20.200 -1.127 -9.435 1.00 96.31 88 ASN A O 1
ATOM 697 N N . PRO A 1 89 ? 21.487 -2.950 -9.033 1.00 94.88 89 PRO A N 1
ATOM 698 C CA . PRO A 1 89 ? 21.174 -2.991 -7.615 1.00 94.88 89 PRO A CA 1
ATOM 699 C C . PRO A 1 89 ? 21.714 -1.725 -6.948 1.00 94.88 89 PRO A C 1
ATOM 701 O O . PRO A 1 89 ? 22.825 -1.270 -7.239 1.00 94.88 89 PRO A O 1
ATOM 704 N N . GLY A 1 90 ?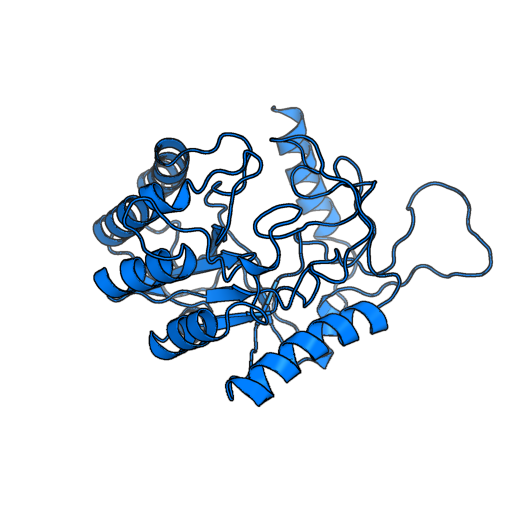 20.932 -1.132 -6.052 1.00 93.88 90 GLY A N 1
ATOM 705 C CA . GLY A 1 90 ? 21.432 -0.026 -5.251 1.00 93.88 90 GLY A CA 1
ATOM 706 C C . GLY A 1 90 ? 21.963 -0.470 -3.898 1.00 93.88 90 GLY A C 1
ATOM 707 O O . GLY A 1 90 ? 22.021 -1.645 -3.547 1.00 93.88 90 GLY A O 1
ATOM 708 N N . ARG A 1 91 ? 22.399 0.515 -3.115 1.00 93.88 91 ARG A N 1
ATOM 709 C CA . ARG A 1 91 ? 22.997 0.265 -1.805 1.00 93.88 91 ARG A CA 1
ATOM 710 C C . ARG A 1 91 ? 21.904 0.010 -0.767 1.00 93.88 91 ARG A C 1
ATOM 712 O O . ARG A 1 91 ? 21.022 0.858 -0.613 1.00 93.88 91 ARG A O 1
ATOM 719 N N . SER A 1 92 ? 22.025 -1.075 -0.001 1.00 93.38 92 SER A N 1
ATOM 720 C CA . SER A 1 92 ? 21.149 -1.352 1.147 1.00 93.38 92 SER A CA 1
ATOM 721 C C . SER A 1 92 ? 21.055 -0.149 2.099 1.00 93.38 92 SER A C 1
ATOM 723 O O . SER A 1 92 ? 22.039 0.555 2.370 1.00 93.38 92 SER A O 1
ATOM 725 N N . GLY A 1 93 ? 19.836 0.134 2.547 1.00 92.69 93 GLY A N 1
ATOM 726 C CA . GLY A 1 93 ? 19.477 1.263 3.394 1.00 92.69 93 GLY A CA 1
ATOM 727 C C . GLY A 1 93 ? 19.493 2.626 2.699 1.00 92.69 93 GLY A C 1
ATOM 728 O O . GLY A 1 93 ? 19.345 3.647 3.366 1.00 92.69 93 GLY A O 1
ATOM 729 N N . SER A 1 94 ? 19.726 2.695 1.387 1.00 93.12 94 SER A N 1
ATOM 730 C CA . SER A 1 94 ? 19.680 3.957 0.636 1.00 93.12 94 SER A CA 1
ATOM 731 C C . SER A 1 94 ? 18.325 4.171 -0.031 1.00 93.12 94 SER A C 1
ATOM 733 O O . SER A 1 94 ? 17.568 3.233 -0.235 1.00 93.12 94 SER A O 1
ATOM 735 N N . PHE A 1 95 ? 18.039 5.398 -0.463 1.00 90.94 95 PHE A N 1
ATOM 736 C CA . PHE A 1 95 ? 16.860 5.721 -1.283 1.00 90.94 95 PHE A CA 1
ATOM 737 C C . PHE A 1 95 ? 16.819 5.010 -2.646 1.00 90.94 95 PHE A C 1
ATOM 739 O O . PHE A 1 95 ? 15.829 5.097 -3.359 1.00 90.94 95 PHE A O 1
ATOM 746 N N . TYR A 1 96 ? 17.896 4.307 -2.994 1.00 93.81 96 TYR A N 1
ATOM 747 C CA . TYR A 1 96 ? 18.039 3.511 -4.202 1.00 93.81 96 TYR A CA 1
ATOM 748 C C . TYR A 1 96 ? 18.156 2.014 -3.889 1.00 93.81 96 TYR A C 1
ATOM 750 O O . TYR A 1 96 ? 18.570 1.257 -4.751 1.00 93.81 96 TYR A O 1
ATOM 758 N N . TRP A 1 97 ? 17.879 1.571 -2.657 1.00 94.88 97 TRP A N 1
ATOM 759 C CA . TRP A 1 97 ? 18.182 0.211 -2.184 1.00 94.88 97 TRP A CA 1
ATOM 760 C C . TRP A 1 97 ? 17.664 -0.903 -3.100 1.00 94.88 97 TRP A C 1
ATOM 762 O O . TRP A 1 97 ? 18.369 -1.884 -3.317 1.00 94.88 97 TRP A O 1
ATOM 772 N N . SER A 1 98 ? 16.479 -0.723 -3.677 1.00 94.81 98 SER A N 1
ATOM 773 C CA . SER A 1 98 ? 15.830 -1.695 -4.551 1.00 94.81 98 SER A CA 1
ATOM 774 C C . SER A 1 98 ? 16.192 -1.547 -6.031 1.00 94.81 98 SER A C 1
ATOM 776 O O . SER A 1 98 ? 15.728 -2.332 -6.839 1.00 94.81 98 SER A O 1
ATOM 778 N N . GLY A 1 99 ? 17.025 -0.575 -6.404 1.00 96.31 99 GLY A N 1
ATOM 779 C CA . GLY A 1 99 ? 17.460 -0.328 -7.781 1.00 96.31 99 GLY A CA 1
ATOM 780 C C . GLY A 1 99 ? 17.901 1.117 -7.969 1.00 96.31 99 GLY A C 1
ATOM 781 O O . GLY A 1 99 ? 17.450 2.004 -7.244 1.00 96.31 99 GLY A O 1
ATOM 782 N N . THR A 1 100 ? 18.799 1.401 -8.913 1.00 94.31 100 THR A N 1
ATOM 783 C CA . THR A 1 100 ? 19.366 2.756 -9.072 1.00 94.31 100 THR A CA 1
ATOM 784 C C . THR A 1 100 ? 18.498 3.717 -9.879 1.00 94.31 100 THR A C 1
ATOM 786 O O . THR A 1 100 ? 18.470 4.914 -9.580 1.00 94.31 100 THR A O 1
ATOM 789 N N . ARG A 1 101 ? 17.780 3.214 -10.887 1.00 95.00 101 ARG A N 1
ATOM 790 C CA . ARG A 1 101 ? 16.937 4.015 -11.790 1.00 95.00 101 ARG A CA 1
ATOM 791 C C . ARG A 1 101 ? 15.458 3.811 -11.508 1.00 95.00 101 ARG A C 1
ATOM 793 O O . ARG A 1 101 ? 14.704 4.778 -11.587 1.00 95.00 101 ARG A O 1
ATOM 800 N N . TYR A 1 102 ? 15.076 2.611 -11.097 1.00 95.88 102 TYR A N 1
ATOM 801 C CA . TYR A 1 102 ? 13.709 2.227 -10.770 1.00 95.88 102 TYR A CA 1
ATOM 802 C C . TYR A 1 102 ? 13.653 1.568 -9.391 1.00 95.88 102 TYR A C 1
ATOM 804 O O . TYR A 1 102 ? 14.677 1.122 -8.865 1.00 95.88 102 TYR A O 1
ATOM 812 N N . ASP A 1 103 ? 12.469 1.551 -8.787 1.00 95.94 103 ASP A N 1
ATOM 813 C CA . ASP A 1 103 ? 12.209 0.644 -7.674 1.00 95.94 103 ASP A CA 1
ATOM 814 C C . ASP A 1 103 ? 11.908 -0.752 -8.241 1.00 95.94 103 ASP A C 1
ATOM 816 O O . ASP A 1 103 ? 11.249 -0.876 -9.277 1.00 95.94 103 ASP A O 1
ATOM 820 N N . HIS A 1 104 ? 12.399 -1.786 -7.560 1.00 97.69 104 HIS A N 1
ATOM 821 C CA . HIS A 1 104 ? 12.097 -3.189 -7.852 1.00 97.69 104 HIS A CA 1
ATOM 822 C C . HIS A 1 104 ? 11.581 -3.848 -6.583 1.00 97.69 104 HIS A C 1
ATOM 824 O O . HIS A 1 104 ? 12.177 -3.684 -5.514 1.00 97.69 104 HIS A O 1
ATOM 830 N N . TYR A 1 105 ? 10.484 -4.587 -6.685 1.00 97.31 105 TYR A N 1
ATOM 831 C CA . TYR A 1 105 ? 9.857 -5.200 -5.521 1.00 97.31 105 TYR A CA 1
ATOM 832 C C . TYR A 1 105 ? 9.817 -6.722 -5.640 1.00 97.31 105 TYR A C 1
ATOM 834 O O . TYR A 1 105 ? 9.642 -7.229 -6.741 1.00 97.31 105 TYR A O 1
ATOM 842 N N . PRO A 1 106 ? 10.002 -7.450 -4.521 1.00 96.38 106 PRO A N 1
ATOM 843 C CA . PRO A 1 106 ? 10.229 -6.931 -3.170 1.00 96.38 106 PRO A CA 1
ATOM 844 C C . PRO A 1 106 ? 11.672 -6.433 -2.967 1.00 96.38 106 PRO A C 1
ATOM 846 O O . PRO A 1 106 ? 11.945 -5.751 -1.985 1.00 96.38 106 PRO A O 1
ATOM 849 N N . ARG A 1 107 ? 12.579 -6.746 -3.901 1.00 96.12 107 ARG A N 1
ATOM 850 C CA . ARG A 1 107 ? 13.931 -6.188 -4.054 1.00 96.12 107 ARG A CA 1
ATOM 851 C C . ARG A 1 107 ? 14.431 -6.439 -5.478 1.00 96.12 107 ARG A C 1
ATOM 853 O O . ARG A 1 107 ? 13.837 -7.225 -6.211 1.00 96.12 107 ARG A O 1
ATOM 860 N N . PHE A 1 108 ? 15.544 -5.807 -5.846 1.00 97.25 108 PHE A N 1
ATOM 861 C CA . PHE A 1 108 ? 16.207 -6.022 -7.135 1.00 97.25 108 PHE A CA 1
ATOM 862 C C . PHE A 1 108 ? 16.475 -7.513 -7.398 1.00 97.25 108 PHE A C 1
ATOM 864 O O . PHE A 1 108 ? 17.107 -8.173 -6.574 1.00 97.25 108 PHE A O 1
ATOM 871 N N . GLY A 1 109 ? 16.040 -8.012 -8.555 1.00 96.94 109 GLY A N 1
ATOM 872 C CA . GLY A 1 109 ? 16.233 -9.391 -9.015 1.00 96.94 109 GLY A CA 1
ATOM 873 C C . GLY A 1 109 ? 15.166 -10.395 -8.568 1.00 96.94 109 GLY A C 1
ATOM 874 O O . GLY A 1 109 ? 15.134 -11.497 -9.109 1.00 96.94 109 GLY A O 1
ATOM 875 N N . ASP A 1 110 ? 14.280 -10.022 -7.641 1.00 96.69 110 ASP A N 1
ATOM 876 C CA . ASP A 1 110 ? 13.308 -10.932 -7.018 1.00 96.69 110 ASP A CA 1
ATOM 877 C C . ASP A 1 110 ? 11.855 -10.635 -7.437 1.00 96.69 110 ASP A C 1
ATOM 879 O O . ASP A 1 110 ? 10.923 -10.971 -6.710 1.00 96.69 110 ASP A O 1
ATOM 883 N N . ASP A 1 111 ? 11.626 -10.027 -8.606 1.00 95.81 111 ASP A N 1
ATOM 884 C CA . ASP A 1 111 ? 10.303 -9.573 -9.076 1.00 95.81 111 ASP A CA 1
ATOM 885 C C . ASP A 1 111 ? 9.205 -10.648 -9.021 1.00 95.81 111 ASP A C 1
ATOM 887 O O . ASP A 1 111 ? 8.030 -10.336 -8.821 1.00 95.81 111 ASP A O 1
ATOM 891 N N . ILE A 1 112 ? 9.571 -11.926 -9.160 1.00 96.44 112 ILE A N 1
ATOM 892 C CA . ILE A 1 112 ? 8.648 -13.067 -9.052 1.00 96.44 112 ILE A CA 1
ATOM 893 C C . ILE A 1 112 ? 7.979 -13.160 -7.669 1.00 96.44 112 ILE A C 1
ATOM 895 O O . ILE A 1 112 ? 6.863 -13.660 -7.543 1.00 96.44 112 ILE A O 1
ATOM 899 N N . LEU A 1 113 ? 8.634 -12.640 -6.629 1.00 98.19 113 LEU A N 1
ATOM 900 C CA . LEU A 1 113 ? 8.153 -12.640 -5.250 1.00 98.19 113 LEU A CA 1
ATOM 901 C C . LEU A 1 113 ? 7.298 -11.416 -4.907 1.00 98.19 113 LEU A C 1
ATOM 903 O O . LEU A 1 113 ? 6.940 -11.258 -3.746 1.00 98.19 113 LEU A O 1
ATOM 907 N N . ALA A 1 114 ? 6.971 -10.536 -5.850 1.00 96.00 114 ALA A N 1
ATOM 908 C CA . ALA A 1 114 ? 6.012 -9.463 -5.601 1.00 96.00 114 ALA A CA 1
ATOM 909 C C . ALA A 1 114 ? 5.095 -9.240 -6.799 1.00 96.00 114 ALA A C 1
ATOM 911 O O . ALA A 1 114 ? 5.221 -9.908 -7.823 1.00 96.00 114 ALA A O 1
ATOM 912 N N . SER A 1 115 ? 4.195 -8.266 -6.679 1.00 97.38 115 SER A N 1
ATOM 913 C CA . SER A 1 115 ? 3.290 -7.782 -7.719 1.00 97.38 115 SER A CA 1
ATOM 914 C C . SER A 1 115 ? 2.090 -8.677 -8.030 1.00 97.38 115 SER A C 1
ATOM 916 O O . SER A 1 115 ? 2.112 -9.899 -7.851 1.00 97.38 115 SER A O 1
ATOM 918 N N . ALA A 1 116 ? 1.025 -8.043 -8.520 1.00 98.50 116 ALA A N 1
ATOM 919 C CA . ALA A 1 116 ? -0.248 -8.687 -8.815 1.00 98.50 116 ALA A CA 1
ATOM 920 C C . ALA A 1 116 ? -0.162 -9.709 -9.960 1.00 98.50 116 ALA A C 1
ATOM 922 O O . ALA A 1 116 ? -0.933 -10.669 -9.987 1.00 98.50 116 ALA A O 1
ATOM 923 N N . VAL A 1 117 ? 0.759 -9.512 -10.909 1.00 98.50 117 VAL A N 1
ATOM 924 C CA . VAL A 1 117 ? 0.946 -10.424 -12.050 1.00 98.50 117 VAL A CA 1
ATOM 925 C C . VAL A 1 117 ? 1.579 -11.740 -11.617 1.00 98.50 117 VAL A C 1
ATOM 927 O O . VAL A 1 117 ? 1.130 -12.801 -12.040 1.00 98.50 117 VAL A O 1
ATOM 930 N N . ASN A 1 118 ? 2.588 -11.688 -10.746 1.00 98.38 118 ASN A N 1
ATOM 931 C CA . ASN A 1 118 ? 3.293 -12.895 -10.310 1.00 98.38 118 ASN A CA 1
ATOM 932 C C . ASN A 1 118 ? 2.599 -13.602 -9.139 1.00 98.38 118 ASN A C 1
ATOM 934 O O . ASN A 1 118 ? 2.867 -14.774 -8.888 1.00 98.38 118 ASN A O 1
ATOM 938 N N . ASN A 1 119 ? 1.707 -12.910 -8.423 1.00 98.44 119 ASN A N 1
ATOM 939 C CA . ASN A 1 119 ? 1.053 -13.436 -7.226 1.00 98.44 119 ASN A CA 1
ATOM 940 C C . ASN A 1 119 ? -0.482 -13.328 -7.284 1.00 98.44 119 ASN A C 1
ATOM 942 O O . ASN A 1 119 ? -1.088 -12.724 -6.392 1.00 98.44 119 ASN A O 1
ATOM 946 N N . PRO A 1 120 ? -1.138 -13.926 -8.299 1.00 98.56 120 PRO A N 1
ATOM 947 C CA . PRO A 1 120 ? -2.590 -13.852 -8.448 1.00 98.56 120 PRO A CA 1
ATOM 948 C C . PRO A 1 120 ? -3.346 -14.467 -7.260 1.00 98.56 120 PRO A C 1
ATOM 950 O O . PRO A 1 120 ? -4.394 -13.954 -6.875 1.00 98.56 120 PRO A O 1
ATOM 953 N N . ASP A 1 121 ? -2.800 -15.506 -6.622 1.00 98.69 121 ASP A N 1
ATOM 954 C CA . ASP A 1 121 ? -3.424 -16.126 -5.445 1.00 98.69 121 ASP A CA 1
ATOM 955 C C . ASP A 1 121 ? -3.475 -15.170 -4.245 1.00 98.69 121 ASP A C 1
ATOM 957 O O . ASP A 1 121 ? -4.461 -15.146 -3.510 1.00 98.69 121 ASP A O 1
ATOM 961 N N . LEU A 1 122 ? -2.450 -14.323 -4.069 1.00 98.88 122 LEU A N 1
ATOM 962 C CA . LEU A 1 122 ? -2.446 -13.308 -3.010 1.00 98.88 122 LEU A CA 1
ATOM 963 C C . LEU A 1 122 ? -3.472 -12.207 -3.293 1.00 98.88 122 LEU A C 1
ATOM 965 O O . LEU A 1 122 ? -4.157 -11.772 -2.373 1.00 98.88 122 LEU A O 1
ATOM 969 N N . ILE A 1 123 ? -3.643 -11.806 -4.558 1.00 98.88 123 ILE A N 1
ATOM 970 C CA . ILE A 1 123 ? -4.714 -10.877 -4.949 1.00 98.88 123 ILE A CA 1
ATOM 971 C C . ILE A 1 123 ? -6.086 -11.464 -4.615 1.00 98.88 123 ILE A C 1
ATOM 973 O O . ILE A 1 123 ? -6.920 -10.774 -4.030 1.00 98.88 123 ILE A O 1
ATOM 977 N N . ARG A 1 124 ? -6.313 -12.743 -4.943 1.00 98.81 124 ARG A N 1
ATOM 978 C CA . ARG A 1 124 ? -7.568 -13.429 -4.615 1.00 98.81 124 ARG A CA 1
ATOM 979 C C . ARG A 1 124 ? -7.809 -13.447 -3.108 1.00 98.81 124 ARG A C 1
ATOM 981 O O . ARG A 1 124 ? -8.890 -13.074 -2.675 1.00 98.81 124 ARG A O 1
ATOM 988 N N . LYS A 1 125 ? -6.782 -13.770 -2.319 1.00 98.81 125 LYS A N 1
ATOM 989 C CA . LYS A 1 125 ? -6.853 -13.783 -0.853 1.00 98.81 125 LYS A CA 1
ATOM 990 C C . LYS A 1 125 ? -7.211 -12.419 -0.252 1.00 98.81 125 LYS A C 1
ATOM 992 O O . LYS A 1 125 ? -8.014 -12.380 0.673 1.00 98.81 125 LYS A O 1
ATOM 997 N N . ILE A 1 126 ? -6.659 -11.316 -0.774 1.00 98.88 126 ILE A N 1
ATOM 998 C CA . ILE A 1 126 ? -7.033 -9.958 -0.334 1.00 98.88 126 ILE A CA 1
ATOM 999 C C . ILE A 1 126 ? -8.519 -9.687 -0.622 1.00 98.88 126 ILE A C 1
ATOM 1001 O O . ILE A 1 126 ? -9.222 -9.162 0.233 1.00 98.88 126 ILE A O 1
ATOM 1005 N N . ILE A 1 127 ? -9.007 -10.041 -1.816 1.00 98.75 127 ILE A N 1
ATOM 1006 C CA . ILE A 1 127 ? -10.412 -9.814 -2.190 1.00 98.75 127 ILE A CA 1
ATOM 1007 C C . ILE A 1 127 ? -11.348 -10.665 -1.323 1.00 98.75 127 ILE A C 1
ATOM 1009 O O . ILE A 1 127 ? -12.328 -10.152 -0.785 1.00 98.75 127 ILE A O 1
ATOM 1013 N N . ASP A 1 128 ? -11.040 -11.953 -1.170 1.00 98.62 128 ASP A N 1
ATOM 1014 C CA . ASP A 1 128 ? -11.888 -12.913 -0.461 1.00 98.62 128 ASP A CA 1
ATOM 1015 C C . ASP A 1 128 ? -11.951 -12.634 1.052 1.00 98.62 128 ASP A C 1
ATOM 1017 O O . ASP A 1 128 ? -12.923 -13.016 1.704 1.00 98.62 128 ASP A O 1
ATOM 1021 N N . SER A 1 129 ? -10.960 -11.932 1.619 1.00 98.38 129 SER A N 1
ATOM 1022 C CA . SER A 1 129 ? -10.996 -11.465 3.012 1.00 98.38 129 SER A CA 1
ATOM 1023 C C . SER A 1 129 ? -11.849 -10.209 3.227 1.00 98.38 129 SER A C 1
ATOM 1025 O O . SER A 1 129 ? -11.996 -9.758 4.361 1.00 98.38 129 SER A O 1
ATOM 1027 N N . GLY A 1 130 ? -12.394 -9.616 2.161 1.00 98.38 130 GLY A N 1
ATOM 1028 C CA . GLY A 1 130 ? -13.117 -8.344 2.221 1.00 98.38 130 GLY A CA 1
ATOM 1029 C C . GLY A 1 130 ? -12.208 -7.113 2.281 1.00 98.38 130 GLY A C 1
ATOM 1030 O O . GLY A 1 130 ? -12.706 -5.995 2.401 1.00 98.38 130 GLY A O 1
ATOM 1031 N N . CYS A 1 131 ? -10.887 -7.283 2.171 1.00 98.75 131 CYS A N 1
ATOM 1032 C CA . CYS A 1 131 ? -9.973 -6.157 2.036 1.00 98.75 131 CYS A CA 1
ATOM 1033 C C . CYS A 1 131 ? -10.100 -5.498 0.652 1.00 98.75 131 CYS A C 1
ATOM 1035 O O . CYS A 1 131 ? -10.482 -6.103 -0.350 1.00 98.75 131 CYS A O 1
ATOM 1037 N N . GLU A 1 132 ? -9.751 -4.218 0.590 1.00 98.81 132 GLU A N 1
ATOM 1038 C CA . GLU A 1 132 ? -9.855 -3.415 -0.619 1.00 98.81 132 GLU A CA 1
ATOM 1039 C C . GLU A 1 132 ? -8.553 -3.442 -1.426 1.00 98.81 132 GLU A C 1
ATOM 1041 O O . GLU A 1 132 ? -7.469 -3.262 -0.877 1.00 98.81 132 GLU A O 1
ATOM 1046 N N . LEU A 1 133 ? -8.655 -3.550 -2.754 1.00 98.88 133 LEU A N 1
ATOM 1047 C CA . LEU A 1 133 ? -7.552 -3.226 -3.664 1.00 98.88 133 LEU A CA 1
ATOM 1048 C C . LEU A 1 133 ? -7.613 -1.767 -4.127 1.00 98.88 133 LEU A C 1
ATOM 1050 O O . LEU A 1 133 ? -8.666 -1.277 -4.549 1.00 98.88 133 LEU A O 1
ATOM 1054 N N . ALA A 1 134 ? -6.455 -1.115 -4.124 1.00 98.81 134 ALA A N 1
ATOM 1055 C CA . ALA A 1 134 ? -6.217 0.211 -4.675 1.00 98.81 134 ALA A CA 1
ATOM 1056 C C . ALA A 1 134 ? -5.005 0.193 -5.619 1.00 98.81 134 ALA A C 1
ATOM 1058 O O . ALA A 1 134 ? -4.110 -0.644 -5.516 1.00 98.81 134 ALA A O 1
ATOM 1059 N N . ASN A 1 135 ? -4.983 1.120 -6.571 1.00 98.81 135 ASN A N 1
ATOM 1060 C CA . ASN A 1 135 ? -3.995 1.150 -7.644 1.00 98.81 135 ASN A CA 1
ATOM 1061 C C . ASN A 1 135 ? -2.744 1.945 -7.222 1.00 98.81 135 ASN A C 1
ATOM 1063 O O . ASN A 1 135 ? -2.849 3.120 -6.856 1.00 98.81 135 ASN A O 1
ATOM 1067 N N . HIS A 1 136 ? -1.565 1.324 -7.303 1.00 98.56 136 HIS A N 1
ATOM 1068 C CA . HIS A 1 136 ? -0.271 1.960 -7.015 1.00 98.56 136 HIS A CA 1
ATOM 1069 C C . HIS A 1 136 ? 0.624 2.118 -8.259 1.00 98.56 136 HIS A C 1
ATOM 1071 O O . HIS A 1 136 ? 1.844 2.271 -8.164 1.00 98.56 136 HIS A O 1
ATOM 1077 N N . GLY A 1 137 ? 0.015 2.092 -9.448 1.00 98.31 137 GLY A N 1
ATOM 1078 C CA . GLY A 1 137 ? 0.704 2.034 -10.733 1.00 98.31 137 GLY A CA 1
ATOM 1079 C C . GLY A 1 137 ? 1.153 0.614 -11.082 1.00 98.31 137 GLY A C 1
ATOM 1080 O O . GLY A 1 137 ? 1.475 -0.201 -10.219 1.00 98.31 137 GLY A O 1
ATOM 1081 N N . TYR A 1 138 ? 1.205 0.294 -12.374 1.00 98.75 138 TYR A N 1
ATOM 1082 C CA . TYR A 1 138 ? 1.620 -1.033 -12.816 1.00 98.75 138 TYR A CA 1
ATOM 1083 C C . TYR A 1 138 ? 3.109 -1.258 -12.550 1.00 98.75 138 TYR A C 1
ATOM 1085 O O . TYR A 1 138 ? 3.470 -2.255 -11.931 1.00 98.75 138 TYR A O 1
ATOM 1093 N N . ARG A 1 139 ? 3.972 -0.332 -12.987 1.00 98.12 139 ARG A N 1
ATOM 1094 C CA . ARG A 1 139 ? 5.441 -0.490 -12.900 1.00 98.12 139 ARG A CA 1
ATOM 1095 C C . ARG A 1 139 ? 6.087 0.189 -11.699 1.00 98.12 139 ARG A C 1
ATOM 1097 O O . ARG A 1 139 ? 7.311 0.163 -11.583 1.00 98.12 139 ARG A O 1
ATOM 1104 N N . HIS A 1 140 ? 5.290 0.847 -10.858 1.00 97.44 140 HIS A N 1
ATOM 1105 C CA . HIS A 1 140 ? 5.778 1.678 -9.757 1.00 97.44 140 HIS A CA 1
ATOM 1106 C C . HIS A 1 140 ? 6.827 2.723 -10.218 1.00 97.44 140 HIS A C 1
ATOM 1108 O O . HIS A 1 140 ? 7.889 2.919 -9.626 1.00 97.44 140 HIS A O 1
ATOM 1114 N N . ILE A 1 141 ? 6.546 3.405 -11.333 1.00 96.06 141 ILE A N 1
ATOM 1115 C CA . ILE A 1 141 ? 7.359 4.530 -11.814 1.00 96.06 141 ILE A CA 1
ATOM 1116 C C . ILE A 1 141 ? 6.774 5.827 -11.248 1.00 96.06 141 ILE A C 1
ATOM 1118 O O . ILE A 1 141 ? 5.563 6.045 -11.266 1.00 96.06 141 ILE A O 1
ATOM 1122 N N . VAL A 1 142 ? 7.635 6.721 -10.761 1.00 91.94 142 VAL A N 1
ATOM 1123 C CA . VAL A 1 142 ? 7.197 8.018 -10.232 1.00 91.94 142 VAL A CA 1
ATOM 1124 C C . VAL A 1 142 ? 6.594 8.906 -11.325 1.00 91.94 142 VAL A C 1
ATOM 1126 O O . VAL A 1 142 ? 7.088 8.980 -12.453 1.00 91.94 142 VAL A O 1
ATOM 1129 N N . CYS A 1 143 ? 5.527 9.627 -10.980 1.00 90.94 143 CYS A N 1
ATOM 1130 C CA . CYS A 1 143 ? 4.731 10.389 -11.950 1.00 90.94 143 CYS A CA 1
ATOM 1131 C C . CYS A 1 143 ? 5.454 11.609 -12.539 1.00 90.94 143 CYS A C 1
ATOM 1133 O O . CYS A 1 143 ? 5.151 12.037 -13.652 1.00 90.94 143 CYS A O 1
ATOM 1135 N N . GLY A 1 144 ? 6.448 12.148 -11.834 1.00 87.19 144 GLY A N 1
ATOM 1136 C CA . GLY A 1 144 ? 7.230 13.291 -12.290 1.00 87.19 144 GLY A CA 1
ATOM 1137 C C . GLY A 1 144 ? 8.626 13.334 -11.690 1.00 87.19 144 GLY A C 1
ATOM 1138 O O . GLY A 1 144 ? 9.000 12.496 -10.867 1.00 87.19 144 GLY A O 1
ATOM 1139 N N . LYS A 1 145 ? 9.419 14.322 -12.125 1.00 84.44 145 LYS A N 1
ATOM 1140 C CA . LYS A 1 145 ? 10.812 14.472 -11.694 1.00 84.44 145 LYS A CA 1
ATOM 1141 C C . LYS A 1 145 ? 10.860 14.693 -10.188 1.00 84.44 145 LYS A C 1
ATOM 1143 O O . LYS A 1 145 ? 10.330 15.675 -9.672 1.00 84.44 145 LYS A O 1
ATOM 1148 N N . GLN A 1 146 ? 11.570 13.815 -9.499 1.00 79.12 146 GLN A N 1
ATOM 1149 C CA . GLN A 1 146 ? 11.902 14.024 -8.103 1.00 79.12 146 GLN A CA 1
ATOM 1150 C C . GLN A 1 146 ? 13.217 14.795 -7.969 1.00 79.12 146 GLN A C 1
ATOM 1152 O O . GLN A 1 146 ? 14.109 14.741 -8.819 1.00 79.12 146 GLN A O 1
ATOM 1157 N N . HIS A 1 147 ? 13.335 15.536 -6.874 1.00 80.12 147 HIS A N 1
ATOM 1158 C CA . HIS A 1 147 ? 14.585 16.167 -6.469 1.00 80.12 147 HIS A CA 1
ATOM 1159 C C . HIS A 1 147 ? 15.379 15.231 -5.551 1.00 80.12 147 HIS A C 1
ATOM 1161 O O . HIS A 1 147 ? 14.953 14.115 -5.256 1.00 80.12 147 HIS A O 1
ATOM 1167 N N . PHE A 1 148 ? 16.545 15.687 -5.091 1.00 73.06 148 PHE A N 1
ATOM 1168 C CA . PHE A 1 148 ? 17.327 14.969 -4.088 1.00 73.06 148 PHE A CA 1
ATOM 1169 C C . PHE A 1 148 ? 16.436 14.531 -2.901 1.00 73.06 148 PHE A C 1
ATOM 1171 O O . PHE A 1 148 ? 15.655 15.354 -2.412 1.00 73.06 148 PHE A O 1
ATOM 1178 N N . PRO A 1 149 ? 16.535 13.274 -2.426 1.00 76.62 149 PRO A N 1
ATOM 1179 C CA . PRO A 1 149 ? 17.559 12.276 -2.750 1.00 76.62 149 PRO A CA 1
ATOM 1180 C C . PRO A 1 149 ? 17.284 11.414 -3.989 1.00 76.62 149 PRO A C 1
ATOM 1182 O O . PRO A 1 149 ? 18.199 10.714 -4.407 1.00 76.62 149 PRO A O 1
ATOM 1185 N N . TYR A 1 150 ? 16.103 11.490 -4.605 1.00 77.88 150 TYR A N 1
ATOM 1186 C CA . TYR A 1 150 ? 15.634 10.597 -5.678 1.00 77.88 150 TYR A CA 1
ATOM 1187 C C . TYR A 1 150 ? 15.889 11.115 -7.106 1.00 77.88 150 TYR A C 1
ATOM 1189 O O . TYR A 1 150 ? 15.281 10.653 -8.066 1.00 77.88 150 TYR A O 1
ATOM 1197 N N . SER A 1 151 ? 16.794 12.076 -7.292 1.00 81.81 151 SER A N 1
ATOM 1198 C CA . SER A 1 151 ? 17.002 12.745 -8.587 1.00 81.81 151 SER A CA 1
ATOM 1199 C C . SER A 1 151 ? 17.455 11.834 -9.737 1.00 81.81 151 SER A C 1
ATOM 1201 O O . SER A 1 151 ? 17.382 12.253 -10.892 1.00 81.81 151 SER A O 1
ATOM 1203 N N . LYS A 1 152 ? 17.931 10.615 -9.445 1.00 84.44 152 LYS A N 1
ATOM 1204 C CA . LYS A 1 152 ? 18.326 9.616 -10.454 1.00 84.44 152 LYS A CA 1
ATOM 1205 C C . LYS A 1 152 ? 17.174 8.707 -10.898 1.00 84.44 152 LYS A C 1
ATOM 1207 O O . LYS A 1 152 ? 17.348 7.964 -11.863 1.00 84.44 152 LYS A O 1
ATOM 1212 N N . ARG A 1 153 ? 16.024 8.749 -10.211 1.00 90.12 153 ARG A N 1
ATOM 1213 C CA . ARG A 1 153 ? 14.852 7.932 -10.543 1.00 90.12 153 ARG A CA 1
ATOM 1214 C C . ARG A 1 153 ? 14.296 8.331 -11.907 1.00 90.12 153 ARG A C 1
ATOM 1216 O O . ARG A 1 153 ? 14.164 9.516 -12.225 1.00 90.12 153 ARG A O 1
ATOM 1223 N N . VAL A 1 154 ? 13.967 7.330 -12.715 1.00 92.62 154 VAL A N 1
ATOM 1224 C CA . VAL A 1 154 ? 13.202 7.535 -13.944 1.00 92.62 154 VAL A CA 1
ATOM 1225 C C . VAL A 1 154 ? 11.761 7.864 -13.571 1.00 92.62 154 VAL A C 1
ATOM 1227 O O . VAL A 1 154 ? 11.220 7.348 -12.600 1.00 92.62 154 VAL A O 1
ATOM 1230 N N . TYR A 1 155 ? 11.158 8.752 -14.352 1.00 92.25 155 TYR A N 1
ATOM 1231 C CA . TYR A 1 155 ? 9.808 9.256 -14.156 1.00 92.25 155 TYR A CA 1
ATOM 1232 C C . TYR A 1 155 ? 9.085 9.374 -15.496 1.00 92.25 155 TYR A C 1
ATOM 1234 O O . TYR A 1 155 ? 9.739 9.600 -16.530 1.00 92.25 155 TYR A O 1
ATOM 1242 N N . PHE A 1 156 ? 7.757 9.279 -15.445 1.00 92.00 156 PHE A N 1
ATOM 1243 C CA . PHE A 1 156 ? 6.871 9.456 -16.594 1.00 92.00 156 PHE A CA 1
ATOM 1244 C C . PHE A 1 156 ? 7.000 10.850 -17.213 1.00 92.00 156 PHE A C 1
ATOM 1246 O O . PHE A 1 156 ? 7.136 11.860 -16.515 1.00 92.00 156 PHE A O 1
ATOM 1253 N N . LYS A 1 157 ? 6.983 10.928 -18.545 1.00 87.19 157 LYS A N 1
ATOM 1254 C CA . LYS A 1 157 ? 7.213 12.189 -19.270 1.00 87.19 157 LYS A CA 1
ATOM 1255 C C . LYS A 1 157 ? 5.954 13.013 -19.457 1.00 87.19 157 LYS A C 1
ATOM 1257 O O . LYS A 1 157 ? 6.053 14.226 -19.624 1.00 87.19 157 LYS A O 1
ATOM 1262 N N . ASN A 1 158 ? 4.791 12.379 -19.438 1.00 89.31 158 ASN A N 1
ATOM 1263 C CA . ASN A 1 158 ? 3.518 13.027 -19.714 1.00 89.31 158 ASN A CA 1
ATOM 1264 C C . ASN A 1 158 ? 2.349 12.249 -19.091 1.00 89.31 158 ASN A C 1
ATOM 1266 O O . ASN A 1 158 ? 2.507 11.134 -18.603 1.00 89.31 158 ASN A O 1
ATOM 1270 N N . GLU A 1 159 ? 1.171 12.867 -19.123 1.00 91.19 159 GLU A N 1
ATOM 1271 C CA . GLU A 1 159 ? -0.067 12.338 -18.544 1.00 91.19 159 GLU A CA 1
ATOM 1272 C C . GLU A 1 159 ? -0.512 11.019 -19.187 1.00 91.19 159 GLU A C 1
ATOM 1274 O O . GLU A 1 159 ? -1.019 10.148 -18.488 1.00 91.19 159 GLU A O 1
ATOM 1279 N N . ASN A 1 160 ? -0.287 10.842 -20.493 1.00 93.62 160 ASN A N 1
ATOM 1280 C CA . ASN A 1 160 ? -0.701 9.634 -21.206 1.00 93.62 160 ASN A CA 1
ATOM 1281 C C . ASN A 1 160 ? 0.096 8.411 -20.748 1.00 93.62 160 ASN A C 1
ATOM 1283 O O . ASN A 1 160 ? -0.477 7.334 -20.629 1.00 93.62 160 ASN A O 1
ATOM 1287 N N . GLU A 1 161 ? 1.390 8.570 -20.458 1.00 95.38 161 GLU A N 1
ATOM 1288 C CA . GLU A 1 161 ? 2.205 7.485 -19.902 1.00 95.38 161 GLU A CA 1
ATOM 1289 C C . GLU A 1 161 ? 1.721 7.071 -18.510 1.00 95.38 161 GLU A C 1
ATOM 1291 O O . GLU A 1 161 ? 1.600 5.877 -18.243 1.00 95.38 161 GLU A O 1
ATOM 1296 N N . VAL A 1 162 ? 1.395 8.044 -17.649 1.00 96.25 162 VAL A N 1
ATOM 1297 C CA . VAL A 1 162 ? 0.835 7.764 -16.317 1.00 96.25 162 VAL A CA 1
ATOM 1298 C C . VAL A 1 162 ? -0.522 7.070 -16.457 1.00 96.25 162 VAL A C 1
ATOM 1300 O O . VAL A 1 162 ? -0.734 6.013 -15.872 1.00 96.25 162 VAL A O 1
ATOM 1303 N N . TYR A 1 163 ? -1.428 7.616 -17.271 1.00 97.44 163 TYR A N 1
ATOM 1304 C CA . TYR A 1 163 ? -2.751 7.034 -17.499 1.00 97.44 163 TYR A CA 1
ATOM 1305 C C . TYR A 1 163 ? -2.666 5.609 -18.052 1.00 97.44 163 TYR A C 1
ATOM 1307 O O . TYR A 1 163 ? -3.336 4.723 -17.533 1.00 97.44 163 TYR A O 1
ATOM 1315 N N . ALA A 1 164 ? -1.816 5.364 -19.051 1.00 98.44 164 ALA A N 1
ATOM 1316 C CA . ALA A 1 164 ? -1.641 4.037 -19.633 1.00 98.44 164 ALA A CA 1
ATOM 1317 C C . ALA A 1 164 ? -1.106 3.020 -18.614 1.00 98.44 164 ALA A C 1
ATOM 1319 O O . ALA A 1 164 ? -1.576 1.885 -18.588 1.00 98.44 164 ALA A O 1
ATOM 1320 N N . ASP A 1 165 ? -0.164 3.418 -17.754 1.00 98.69 165 ASP A N 1
ATOM 1321 C CA . ASP A 1 165 ? 0.385 2.538 -16.718 1.00 98.69 165 ASP A CA 1
ATOM 1322 C C . ASP A 1 165 ? -0.680 2.166 -15.672 1.00 98.69 165 ASP A C 1
ATOM 1324 O O . ASP A 1 165 ? -0.855 0.993 -15.348 1.00 98.69 165 ASP A O 1
ATOM 1328 N N . TYR A 1 166 ? -1.468 3.138 -15.208 1.00 98.69 166 TYR A N 1
ATOM 1329 C CA . TYR A 1 166 ? -2.531 2.894 -14.227 1.00 98.69 166 TYR A CA 1
ATOM 1330 C C . TYR A 1 166 ? -3.709 2.126 -14.826 1.00 98.69 166 TYR A C 1
ATOM 1332 O O . TYR A 1 166 ? -4.222 1.209 -14.181 1.00 98.69 166 TYR A O 1
ATOM 1340 N N . LEU A 1 167 ? -4.115 2.458 -16.055 1.00 98.75 167 LEU A N 1
ATOM 1341 C CA . LEU A 1 167 ? -5.176 1.756 -16.776 1.00 98.75 167 LEU A CA 1
ATOM 1342 C C . LEU A 1 167 ? -4.787 0.301 -17.047 1.00 98.75 167 LEU A C 1
ATOM 1344 O O . LEU A 1 167 ? -5.630 -0.584 -16.944 1.00 98.75 167 LEU A O 1
ATOM 1348 N N . ARG A 1 168 ? -3.509 0.024 -17.332 1.00 98.81 168 ARG A N 1
ATOM 1349 C CA . ARG A 1 168 ? -3.020 -1.350 -17.497 1.00 98.81 168 ARG A CA 1
ATOM 1350 C C . ARG A 1 168 ? -3.246 -2.179 -16.234 1.00 98.81 168 ARG A C 1
ATOM 1352 O O . ARG A 1 168 ? -3.757 -3.292 -16.332 1.00 98.81 168 ARG A O 1
ATOM 1359 N N . LEU A 1 169 ? -2.894 -1.644 -15.061 1.00 98.88 169 LEU A N 1
ATOM 1360 C CA . LEU A 1 169 ? -3.164 -2.329 -13.794 1.00 98.88 169 LEU A CA 1
ATOM 1361 C C . LEU A 1 169 ? -4.671 -2.450 -13.533 1.00 98.88 169 LEU A C 1
ATOM 1363 O O . LEU A 1 169 ? -5.128 -3.521 -13.143 1.00 98.88 169 LEU A O 1
ATOM 1367 N N . HIS A 1 170 ? -5.448 -1.395 -13.806 1.00 98.81 170 HIS A N 1
ATOM 1368 C CA . HIS A 1 170 ? -6.909 -1.435 -13.703 1.00 98.81 170 HIS A CA 1
ATOM 1369 C C . HIS A 1 170 ? -7.497 -2.590 -14.514 1.00 98.81 170 HIS A C 1
ATOM 1371 O O . HIS A 1 170 ? -8.204 -3.424 -13.956 1.00 98.81 170 HIS A O 1
ATOM 1377 N N . ASN A 1 171 ? -7.183 -2.659 -15.808 1.00 98.81 171 ASN A N 1
ATOM 1378 C CA . ASN A 1 171 ? -7.736 -3.660 -16.713 1.00 98.81 171 ASN A CA 1
ATOM 1379 C C . ASN A 1 171 ? -7.314 -5.068 -16.307 1.00 98.81 171 ASN A C 1
ATOM 1381 O O . ASN A 1 171 ? -8.164 -5.947 -16.233 1.00 98.81 171 ASN A O 1
ATOM 1385 N N . TYR A 1 172 ? -6.042 -5.274 -15.946 1.00 98.81 172 TYR A N 1
ATOM 1386 C CA . TYR A 1 172 ? -5.580 -6.576 -15.464 1.00 98.81 172 TYR A CA 1
ATOM 1387 C C . TYR A 1 172 ? -6.402 -7.071 -14.263 1.00 98.81 172 TYR A C 1
ATOM 1389 O O . TYR A 1 172 ? -6.871 -8.213 -14.262 1.00 98.81 172 TYR A O 1
ATOM 1397 N N . ILE A 1 173 ? -6.618 -6.207 -13.264 1.00 98.81 173 ILE A N 1
ATOM 1398 C CA . ILE A 1 173 ? -7.379 -6.553 -12.057 1.00 98.81 173 ILE A CA 1
ATOM 1399 C C . ILE A 1 173 ? -8.868 -6.742 -12.370 1.00 98.81 173 ILE A C 1
ATOM 1401 O O . ILE A 1 173 ? -9.473 -7.729 -11.943 1.00 98.81 173 ILE A O 1
ATOM 1405 N N . LEU A 1 174 ? -9.458 -5.852 -13.166 1.00 98.62 174 LEU A N 1
ATOM 1406 C CA . LEU A 1 174 ? -10.862 -5.934 -13.555 1.00 98.62 174 LEU A CA 1
ATOM 1407 C C . LEU A 1 174 ? -11.158 -7.200 -14.373 1.00 98.62 174 LEU A C 1
ATOM 1409 O O . LEU A 1 174 ? -12.158 -7.873 -14.137 1.00 98.62 174 LEU A O 1
ATOM 1413 N N . GLU A 1 175 ? -10.302 -7.552 -15.324 1.00 98.50 175 GLU A N 1
ATOM 1414 C CA . GLU A 1 175 ? -10.518 -8.693 -16.216 1.00 98.50 175 GLU A CA 1
ATOM 1415 C C . GLU A 1 175 ? -10.259 -10.025 -15.505 1.00 98.50 175 GLU A C 1
ATOM 1417 O O . GLU A 1 175 ? -11.081 -10.939 -15.603 1.00 98.50 175 GLU A O 1
ATOM 1422 N N . SER A 1 176 ? -9.165 -10.117 -14.741 1.00 98.44 176 SER A N 1
ATOM 1423 C CA . SER A 1 176 ? -8.721 -11.370 -14.108 1.00 98.44 176 SER A CA 1
ATOM 1424 C C . SER A 1 176 ? -9.428 -11.654 -12.779 1.00 98.44 176 SER A C 1
ATOM 1426 O O . SER A 1 176 ? -9.605 -12.811 -12.384 1.00 98.44 176 SER A O 1
ATOM 1428 N N . PHE A 1 177 ? -9.850 -10.606 -12.066 1.00 98.44 177 PHE A N 1
ATOM 1429 C CA . PHE A 1 177 ? -10.438 -10.726 -10.730 1.00 98.44 177 PHE A CA 1
ATOM 1430 C C . PHE A 1 177 ? -11.868 -10.203 -10.638 1.00 98.44 177 PHE A C 1
ATOM 1432 O O . PHE A 1 177 ? -12.499 -10.424 -9.610 1.00 98.44 177 PHE A O 1
ATOM 1439 N N . ARG A 1 178 ? -12.402 -9.577 -11.701 1.00 98.38 178 ARG A N 1
ATOM 1440 C CA . ARG A 1 178 ? -13.729 -8.930 -11.698 1.00 98.38 178 ARG A CA 1
ATOM 1441 C C . ARG A 1 178 ? -13.858 -7.872 -10.603 1.00 98.38 178 ARG A C 1
ATOM 1443 O O . ARG A 1 178 ? -14.946 -7.639 -10.088 1.00 98.38 178 ARG A O 1
ATOM 1450 N N . TYR A 1 179 ? -12.742 -7.223 -10.275 1.00 98.25 179 TYR A N 1
ATOM 1451 C CA . TYR A 1 179 ? -12.667 -6.244 -9.202 1.00 98.25 179 TYR A CA 1
ATOM 1452 C C . TYR A 1 179 ? -12.433 -4.833 -9.768 1.00 98.25 179 TYR A C 1
ATOM 1454 O O . TYR A 1 179 ? -11.339 -4.545 -10.259 1.00 98.25 179 TYR A O 1
ATOM 1462 N N . PRO A 1 180 ? -13.427 -3.929 -9.707 1.00 96.88 180 PRO A N 1
ATOM 1463 C CA . PRO A 1 180 ? -13.238 -2.538 -10.091 1.00 96.88 180 PRO A CA 1
ATOM 1464 C C . PRO A 1 180 ? -12.550 -1.772 -8.953 1.00 96.88 180 PRO A C 1
ATOM 1466 O O . PRO A 1 180 ? -13.136 -1.516 -7.899 1.00 96.88 180 PRO A O 1
ATOM 1469 N N . MET A 1 181 ? -11.290 -1.392 -9.160 1.00 97.94 181 MET A N 1
ATOM 1470 C CA . MET A 1 181 ? -10.605 -0.464 -8.255 1.00 97.94 181 MET A CA 1
ATOM 1471 C C . MET A 1 181 ? -11.182 0.946 -8.411 1.00 97.94 181 MET A C 1
ATOM 1473 O O . MET A 1 181 ? -11.566 1.330 -9.511 1.00 97.94 181 MET A O 1
ATOM 1477 N N . THR A 1 182 ? -11.205 1.719 -7.324 1.00 97.62 182 THR A N 1
ATOM 1478 C CA . THR A 1 182 ? -11.782 3.083 -7.268 1.00 97.62 182 THR A CA 1
ATOM 1479 C C . THR A 1 182 ? -10.879 4.087 -6.552 1.00 97.62 182 THR A C 1
ATOM 1481 O O . THR A 1 182 ? -11.221 5.256 -6.400 1.00 97.62 182 THR A O 1
ATOM 1484 N N . ASN A 1 183 ? -9.730 3.634 -6.063 1.00 98.31 183 ASN A N 1
ATOM 1485 C CA . ASN A 1 183 ? -8.816 4.407 -5.242 1.00 98.31 183 ASN A CA 1
ATOM 1486 C C . ASN A 1 183 ? -7.388 4.175 -5.734 1.00 98.31 183 ASN A C 1
ATOM 1488 O O . ASN A 1 183 ? -7.060 3.081 -6.203 1.00 98.31 183 ASN A O 1
ATOM 1492 N N . ALA A 1 184 ? -6.544 5.198 -5.625 1.00 98.44 184 ALA A N 1
ATOM 1493 C CA . ALA A 1 184 ? -5.149 5.101 -6.024 1.00 98.44 184 ALA A CA 1
ATOM 1494 C C . ALA A 1 184 ? -4.231 5.995 -5.193 1.00 98.44 184 ALA A C 1
ATOM 1496 O O . ALA A 1 184 ? -4.602 7.094 -4.773 1.00 98.44 184 ALA A O 1
ATOM 1497 N N . ARG A 1 185 ? -2.986 5.556 -5.031 1.00 98.19 185 ARG A N 1
ATOM 1498 C CA . ARG A 1 185 ? -1.901 6.345 -4.439 1.00 98.19 185 ARG A CA 1
ATOM 1499 C C . ARG A 1 185 ? -0.748 6.402 -5.429 1.00 98.19 185 ARG A C 1
ATOM 1501 O O . ARG A 1 185 ? -0.359 5.352 -5.926 1.00 98.19 185 ARG A O 1
ATOM 1508 N N . PRO A 1 186 ? -0.170 7.575 -5.725 1.00 96.56 186 PRO A N 1
ATOM 1509 C CA . PRO A 1 186 ? 0.990 7.605 -6.595 1.00 96.56 186 PRO A CA 1
ATOM 1510 C C . PRO A 1 186 ? 2.252 7.138 -5.859 1.00 96.56 186 PRO A C 1
ATOM 1512 O O . PRO A 1 186 ? 2.434 7.507 -4.693 1.00 96.56 186 PRO A O 1
ATOM 1515 N N . PRO A 1 187 ? 3.161 6.407 -6.535 1.00 94.06 187 PRO A N 1
ATOM 1516 C CA . PRO A 1 187 ? 4.484 6.100 -6.011 1.00 94.06 187 PRO A CA 1
ATOM 1517 C C . PRO A 1 187 ? 5.159 7.341 -5.425 1.00 94.06 187 PRO A C 1
ATOM 1519 O O . PRO A 1 187 ? 5.207 8.406 -6.057 1.00 94.06 187 PRO A O 1
ATOM 1522 N N . HIS A 1 188 ? 5.675 7.206 -4.203 1.00 89.62 188 HIS A N 1
ATOM 1523 C CA . HIS A 1 188 ? 6.374 8.268 -3.465 1.00 89.62 188 HIS A CA 1
ATOM 1524 C C . HIS A 1 188 ? 5.583 9.577 -3.274 1.00 89.62 188 HIS A C 1
ATOM 1526 O O . HIS A 1 188 ? 6.193 10.628 -3.060 1.00 89.62 188 HIS A O 1
ATOM 1532 N N . TYR A 1 189 ? 4.249 9.552 -3.374 1.00 90.06 189 TYR A N 1
ATOM 1533 C CA . TYR A 1 189 ? 3.393 10.745 -3.283 1.00 90.06 189 TYR A CA 1
ATOM 1534 C C . TYR A 1 189 ? 3.738 11.847 -4.310 1.00 90.06 189 TYR A C 1
ATOM 1536 O O . TYR A 1 189 ? 3.529 13.037 -4.064 1.00 90.06 189 TYR A O 1
ATOM 1544 N N . VAL A 1 190 ? 4.303 11.481 -5.468 1.00 88.38 190 VAL A N 1
ATOM 1545 C CA . VAL A 1 190 ? 4.669 12.457 -6.507 1.00 88.38 190 VAL A CA 1
ATOM 1546 C C . VAL A 1 190 ? 3.439 12.829 -7.323 1.00 88.38 190 VAL A C 1
ATOM 1548 O O . VAL A 1 190 ? 3.025 12.093 -8.211 1.00 88.38 190 VAL A O 1
ATOM 1551 N N . GLU A 1 191 ? 2.873 13.998 -7.034 1.00 90.00 191 GLU A N 1
ATOM 1552 C CA . GLU A 1 191 ? 1.632 14.462 -7.669 1.00 90.00 191 GLU A CA 1
ATOM 1553 C C . GLU A 1 191 ? 1.852 15.142 -9.030 1.00 90.00 191 GLU A C 1
ATOM 1555 O O . GLU A 1 191 ? 0.969 15.129 -9.884 1.00 90.00 191 GLU A O 1
ATOM 1560 N N . SER A 1 192 ? 3.014 15.759 -9.256 1.00 87.56 192 SER A N 1
ATOM 1561 C CA . SER A 1 192 ? 3.301 16.477 -10.503 1.00 87.56 192 SER A CA 1
ATOM 1562 C C . SER A 1 192 ? 3.643 15.518 -11.640 1.00 87.56 192 SER A C 1
ATOM 1564 O O . SER A 1 192 ? 4.452 14.616 -11.430 1.00 87.56 192 SER A O 1
ATOM 1566 N N . ILE A 1 193 ? 3.151 15.785 -12.853 1.00 88.06 193 ILE A N 1
ATOM 1567 C CA . ILE A 1 193 ? 3.500 15.020 -14.056 1.00 88.06 193 ILE A CA 1
ATOM 1568 C C . ILE A 1 193 ? 4.431 15.833 -14.956 1.00 88.06 193 ILE A C 1
ATOM 1570 O O . ILE A 1 193 ? 4.228 17.031 -15.160 1.00 88.06 193 ILE A O 1
ATOM 1574 N N . GLY A 1 194 ? 5.465 15.185 -15.501 1.00 67.31 194 GLY A N 1
ATOM 1575 C CA . GLY A 1 194 ? 6.271 15.715 -16.610 1.00 67.31 194 GLY A CA 1
ATOM 1576 C C . GLY A 1 194 ? 7.144 16.946 -16.319 1.00 67.31 194 GLY A C 1
ATOM 1577 O O . GLY A 1 194 ? 7.911 17.356 -17.190 1.00 67.31 194 GLY A O 1
ATOM 1578 N N . ARG A 1 195 ? 7.101 17.543 -15.116 1.00 63.69 195 ARG A N 1
ATOM 1579 C CA . ARG A 1 195 ? 7.944 18.703 -14.764 1.00 63.69 195 ARG A CA 1
ATOM 1580 C C . ARG A 1 195 ? 9.426 18.333 -14.690 1.00 63.69 195 ARG A C 1
ATOM 1582 O O . ARG A 1 195 ? 9.960 18.025 -13.632 1.00 63.69 195 ARG A O 1
ATOM 1589 N N . GLY A 1 196 ? 10.113 18.428 -15.821 1.00 47.88 196 GLY A N 1
ATOM 1590 C CA . GLY A 1 196 ? 11.560 18.549 -15.884 1.00 47.88 196 GLY A CA 1
ATOM 1591 C C . GLY A 1 196 ? 12.001 19.977 -15.549 1.00 47.88 196 GLY A C 1
ATOM 1592 O O . GLY A 1 196 ? 11.933 20.842 -16.404 1.00 47.88 196 GLY A O 1
ATOM 1593 N N . ASP A 1 197 ? 12.506 20.176 -14.330 1.00 42.28 197 ASP A N 1
ATOM 1594 C CA . ASP A 1 197 ? 13.339 21.312 -13.883 1.00 42.28 197 ASP A CA 1
ATOM 1595 C C . ASP A 1 197 ? 12.685 22.689 -13.588 1.00 42.28 197 ASP A C 1
ATOM 1597 O O . ASP A 1 197 ? 12.225 23.370 -14.500 1.00 42.28 197 ASP A O 1
ATOM 1601 N N . PRO A 1 198 ? 12.729 23.187 -12.332 1.00 40.94 198 PRO A N 1
ATOM 1602 C CA . PRO A 1 198 ? 12.518 24.604 -12.023 1.00 40.94 198 PRO A CA 1
ATOM 1603 C C . PRO A 1 198 ? 13.766 25.479 -12.270 1.00 40.94 198 PRO A C 1
ATOM 1605 O O . PRO A 1 198 ? 13.645 26.702 -12.254 1.00 40.94 198 PRO A O 1
ATOM 1608 N N . CYS A 1 199 ? 14.955 24.896 -12.483 1.00 38.81 199 CYS A N 1
ATOM 1609 C CA . CYS A 1 199 ? 16.222 25.619 -12.620 1.00 38.81 199 CYS A CA 1
ATOM 1610 C C . CYS A 1 199 ? 17.118 25.030 -13.727 1.00 38.81 199 CYS A C 1
ATOM 1612 O O . CYS A 1 199 ? 18.029 24.255 -13.454 1.00 38.81 199 CYS A O 1
ATOM 1614 N N . GLY A 1 200 ? 16.962 25.520 -14.961 1.00 43.62 200 GLY A N 1
ATOM 1615 C CA . GLY A 1 200 ? 18.092 25.599 -15.896 1.00 43.62 200 GLY A CA 1
ATOM 1616 C C . GLY A 1 200 ? 17.826 25.094 -17.311 1.00 43.62 200 GLY A C 1
ATOM 1617 O O . GLY A 1 200 ? 17.900 23.903 -17.576 1.00 43.62 200 GLY A O 1
ATOM 1618 N N . ARG A 1 201 ? 17.667 26.061 -18.224 1.00 39.78 201 ARG A N 1
ATOM 1619 C CA . ARG A 1 201 ? 17.545 25.953 -19.691 1.00 39.78 201 ARG A CA 1
ATOM 1620 C C . ARG A 1 201 ? 16.202 25.422 -20.196 1.00 39.78 201 ARG A C 1
ATOM 1622 O O . ARG A 1 201 ? 15.995 24.234 -20.407 1.00 39.78 201 ARG A O 1
ATOM 1629 N N . LEU A 1 202 ? 15.333 26.388 -20.496 1.00 40.03 202 LEU A N 1
ATOM 1630 C CA . LEU A 1 202 ? 14.271 26.264 -21.488 1.00 40.03 202 LEU A CA 1
ATOM 1631 C C . LEU A 1 202 ? 14.857 25.677 -22.783 1.00 40.03 202 LEU A C 1
ATOM 1633 O O . LEU A 1 202 ? 15.535 26.371 -23.536 1.00 40.03 202 LEU A O 1
ATOM 1637 N N . SER A 1 203 ? 14.591 24.399 -23.039 1.00 40.78 203 SER A N 1
ATOM 1638 C CA . SER A 1 203 ? 14.466 23.920 -24.412 1.00 40.78 203 SER A CA 1
ATOM 1639 C C . SER A 1 203 ? 13.197 24.558 -24.971 1.00 40.78 203 SER A C 1
ATOM 1641 O O . SER A 1 203 ? 12.121 24.424 -24.387 1.00 40.78 203 SER A O 1
ATOM 1643 N N . SER A 1 204 ? 13.319 25.279 -26.079 1.00 42.34 204 SER A N 1
ATOM 1644 C CA . SER A 1 204 ? 12.244 26.028 -26.740 1.00 42.34 204 SER A CA 1
ATOM 1645 C C . SER A 1 204 ? 11.102 25.160 -27.293 1.00 42.34 204 SER A C 1
ATOM 1647 O O . SER A 1 204 ? 10.186 25.703 -27.904 1.00 42.34 204 SER A O 1
ATOM 1649 N N . TYR A 1 205 ? 11.118 23.840 -27.068 1.00 41.44 205 TYR A N 1
ATOM 1650 C CA . TYR A 1 205 ? 10.178 22.894 -27.676 1.00 41.44 205 TYR A CA 1
ATOM 1651 C C . TYR A 1 205 ? 9.221 22.172 -26.716 1.00 41.44 205 TYR A C 1
ATOM 1653 O O . TYR A 1 205 ? 8.286 21.529 -27.186 1.00 41.44 205 TYR A O 1
ATOM 1661 N N . SER A 1 206 ? 9.375 22.306 -25.394 1.00 44.00 206 SER A N 1
ATOM 1662 C CA . SER A 1 206 ? 8.501 21.609 -24.435 1.00 44.00 206 SER A CA 1
ATOM 1663 C C . SER A 1 206 ? 8.008 22.564 -23.355 1.00 44.00 206 SER A C 1
ATOM 1665 O O . SER A 1 206 ? 8.708 22.835 -22.380 1.00 44.00 206 SER A O 1
ATOM 1667 N N . ARG A 1 207 ? 6.782 23.083 -23.505 1.00 45.50 207 ARG A N 1
ATOM 1668 C CA . ARG A 1 207 ? 6.092 23.743 -22.387 1.00 45.50 207 ARG A CA 1
ATOM 1669 C C . ARG A 1 207 ? 5.941 22.721 -21.249 1.00 45.50 207 ARG A C 1
ATOM 1671 O O . ARG A 1 207 ? 5.467 21.618 -21.520 1.00 45.50 207 ARG A O 1
ATOM 1678 N N . PRO A 1 208 ? 6.322 23.047 -20.001 1.00 51.38 208 PRO A N 1
ATOM 1679 C CA . PRO A 1 208 ? 6.103 22.144 -18.879 1.00 51.38 208 PRO A CA 1
ATOM 1680 C C . PRO A 1 208 ? 4.606 21.840 -18.761 1.00 51.38 208 PRO A C 1
ATOM 1682 O O . PRO A 1 208 ? 3.780 22.754 -18.782 1.00 51.38 208 PRO A O 1
ATOM 1685 N N . SER A 1 209 ? 4.248 20.560 -18.650 1.00 57.12 209 SER A N 1
ATOM 1686 C CA . SER A 1 209 ? 2.870 20.165 -18.376 1.00 57.12 209 SER A CA 1
ATOM 1687 C C . SER A 1 209 ? 2.457 20.701 -17.003 1.00 57.12 209 SER A C 1
ATOM 1689 O O . SER A 1 209 ? 3.109 20.433 -15.996 1.00 57.12 209 SER A O 1
ATOM 1691 N N . ASN A 1 210 ? 1.343 21.433 -16.945 1.00 70.94 210 ASN A N 1
ATOM 1692 C CA . ASN A 1 210 ? 0.670 21.791 -15.687 1.00 70.94 210 ASN A CA 1
ATOM 1693 C C . ASN A 1 210 ? -0.225 20.650 -15.170 1.00 70.94 210 ASN A C 1
ATOM 1695 O O . ASN A 1 210 ? -1.142 20.887 -14.394 1.00 70.94 210 ASN A O 1
ATOM 1699 N N . LYS A 1 211 ? 0.027 19.423 -15.636 1.00 85.75 211 LYS A N 1
ATOM 1700 C CA . LYS A 1 211 ? -0.757 18.235 -15.319 1.00 85.75 211 LYS A CA 1
ATOM 1701 C C . LYS A 1 211 ? -0.267 17.570 -14.044 1.00 85.75 211 LYS A C 1
ATOM 1703 O O . LYS A 1 211 ? 0.924 17.603 -13.714 1.00 85.75 211 LYS A O 1
ATOM 1708 N N . THR A 1 212 ? -1.205 16.951 -13.352 1.00 90.94 212 THR A N 1
ATOM 1709 C CA . THR A 1 212 ? -1.010 16.252 -12.088 1.00 90.94 212 THR A CA 1
ATOM 1710 C C . THR A 1 212 ? -1.647 14.870 -12.151 1.00 90.94 212 THR A C 1
ATOM 1712 O O . THR A 1 212 ? -2.433 14.569 -13.047 1.00 90.94 212 THR A O 1
ATOM 1715 N N . VAL A 1 213 ? -1.331 14.021 -11.178 1.00 91.88 213 VAL A N 1
ATOM 1716 C CA . VAL A 1 213 ? -1.989 12.716 -11.019 1.00 91.88 213 VAL A CA 1
ATOM 1717 C C . VAL A 1 213 ? -3.500 12.837 -10.810 1.00 91.88 213 VAL A C 1
ATOM 1719 O O . VAL A 1 213 ? -4.222 11.914 -11.162 1.00 91.88 213 VAL A O 1
ATOM 1722 N N . PHE A 1 214 ? -3.997 13.981 -10.323 1.00 94.19 214 PHE A N 1
ATOM 1723 C CA . PHE A 1 214 ? -5.434 14.229 -10.199 1.00 94.19 214 PHE A CA 1
ATOM 1724 C C . PHE A 1 214 ? -6.130 14.251 -11.566 1.00 94.19 214 PHE A C 1
ATOM 1726 O O . PHE A 1 214 ? -7.203 13.678 -11.692 1.00 94.19 214 PHE A O 1
ATOM 1733 N N . ASP A 1 215 ? -5.500 14.797 -12.614 1.00 93.25 215 ASP A N 1
ATOM 1734 C CA . ASP A 1 215 ? -6.054 14.757 -13.978 1.00 93.25 215 ASP A CA 1
ATOM 1735 C C . ASP A 1 215 ? -6.201 13.308 -14.493 1.00 93.25 215 ASP A C 1
ATOM 1737 O O . ASP A 1 215 ? -7.165 12.961 -15.177 1.00 93.25 215 ASP A O 1
ATOM 1741 N N . VAL A 1 216 ? -5.246 12.440 -14.143 1.00 95.31 216 VAL A N 1
ATOM 1742 C CA . VAL A 1 216 ? -5.272 11.012 -14.501 1.00 95.31 216 VAL A CA 1
ATOM 1743 C C . VAL A 1 216 ? -6.349 10.277 -13.710 1.00 95.31 216 VAL A C 1
ATOM 1745 O O . VAL A 1 216 ? -7.090 9.472 -14.273 1.00 95.31 216 VAL A O 1
ATOM 1748 N N . TYR A 1 217 ? -6.442 10.548 -12.410 1.00 96.56 217 TYR A N 1
ATOM 1749 C CA . TYR A 1 217 ? -7.402 9.892 -11.526 1.00 96.56 217 TYR A CA 1
ATOM 1750 C C . TYR A 1 217 ? -8.834 10.300 -11.859 1.00 96.56 217 TYR A C 1
ATOM 1752 O O . TYR A 1 217 ? -9.718 9.452 -11.819 1.00 96.56 217 TYR A O 1
ATOM 1760 N N . GLU A 1 218 ? -9.054 11.539 -12.297 1.00 95.25 218 GLU A N 1
ATOM 1761 C CA . GLU A 1 218 ? -10.352 12.005 -12.786 1.00 95.25 218 GLU A CA 1
ATOM 1762 C C . GLU A 1 218 ? -10.821 11.168 -13.983 1.00 95.25 218 GLU A C 1
ATOM 1764 O O . GLU A 1 218 ? -11.944 10.669 -13.991 1.00 95.25 218 GLU A O 1
ATOM 1769 N N . LYS A 1 219 ? -9.927 10.910 -14.948 1.00 95.12 219 LYS A N 1
ATOM 1770 C CA . LYS A 1 219 ? -10.214 10.054 -16.115 1.00 95.12 219 LYS A CA 1
ATOM 1771 C C . LYS A 1 219 ? -10.477 8.593 -15.756 1.00 95.12 219 LYS A C 1
ATOM 1773 O O . LYS A 1 219 ? -11.166 7.905 -16.504 1.00 95.12 219 LYS A O 1
ATOM 1778 N N . LEU A 1 220 ? -9.890 8.105 -14.664 1.00 95.75 220 LEU A N 1
ATOM 1779 C CA . LEU A 1 220 ? -10.070 6.734 -14.175 1.00 95.75 220 LEU A CA 1
ATOM 1780 C C . LEU A 1 220 ? -11.252 6.597 -13.202 1.00 95.75 220 LEU A C 1
ATOM 1782 O O . LEU A 1 220 ? -11.595 5.477 -12.835 1.00 95.75 220 LEU A O 1
ATOM 1786 N N . GLY A 1 221 ? -11.863 7.708 -12.775 1.00 96.00 221 GLY A N 1
ATOM 1787 C CA . GLY A 1 221 ? -12.897 7.706 -11.738 1.00 96.00 221 GLY A CA 1
ATOM 1788 C C . GLY A 1 221 ? -12.360 7.325 -10.354 1.00 96.00 221 GLY A C 1
ATOM 1789 O O . GLY A 1 221 ? -13.047 6.651 -9.591 1.00 96.00 221 GLY A O 1
ATOM 1790 N N . TYR A 1 222 ? -11.115 7.693 -10.047 1.00 97.75 222 TYR A N 1
ATOM 1791 C CA . TYR A 1 222 ? -10.435 7.334 -8.803 1.00 97.75 222 TYR A CA 1
ATOM 1792 C C . TYR A 1 222 ? -10.420 8.470 -7.783 1.00 97.75 222 TYR A C 1
ATOM 1794 O O . TYR A 1 222 ? -10.261 9.634 -8.148 1.00 97.75 222 TYR A O 1
ATOM 1802 N N . ASN A 1 223 ? -10.449 8.123 -6.492 1.00 97.56 223 ASN A N 1
ATOM 1803 C CA . ASN A 1 223 ? -9.986 9.032 -5.443 1.00 97.56 223 ASN A CA 1
ATOM 1804 C C . ASN A 1 223 ? -8.471 8.917 -5.240 1.00 97.56 223 ASN A C 1
ATOM 1806 O O . ASN A 1 223 ? -7.856 7.873 -5.478 1.00 97.56 223 ASN A O 1
ATOM 1810 N N . TYR A 1 224 ? -7.881 9.990 -4.719 1.00 97.81 224 TYR A N 1
ATOM 1811 C CA . TYR A 1 224 ? -6.488 10.017 -4.295 1.00 97.81 224 TYR A CA 1
ATOM 1812 C C . TYR A 1 224 ? -6.370 9.590 -2.828 1.00 97.81 224 TYR A C 1
ATOM 1814 O O . TYR A 1 224 ? -6.931 10.241 -1.942 1.00 97.81 224 TYR A O 1
ATOM 1822 N N . LEU A 1 225 ? -5.560 8.568 -2.555 1.00 97.88 225 LEU A N 1
ATOM 1823 C CA . LEU A 1 225 ? -5.230 8.123 -1.203 1.00 97.88 225 LEU A CA 1
ATOM 1824 C C . LEU A 1 225 ? -3.958 8.801 -0.684 1.00 97.88 225 LEU A C 1
ATOM 1826 O O . LEU A 1 225 ? -2.839 8.495 -1.097 1.00 97.88 225 LEU A O 1
ATOM 1830 N N . SER A 1 226 ? -4.129 9.692 0.287 1.00 95.38 226 SER A N 1
ATOM 1831 C CA . SER A 1 226 ? -3.048 10.206 1.130 1.00 95.38 226 SER A CA 1
ATOM 1832 C C . SER A 1 226 ? -2.855 9.296 2.353 1.00 95.38 226 SER A C 1
ATOM 1834 O O . SER A 1 226 ? -3.461 8.228 2.451 1.00 95.38 226 SER A O 1
ATOM 1836 N N . ALA A 1 227 ? -2.020 9.715 3.297 1.00 94.31 227 ALA A N 1
ATOM 1837 C CA . ALA A 1 227 ? -1.950 9.133 4.629 1.00 94.31 227 ALA A CA 1
ATOM 1838 C C . ALA A 1 227 ? -1.721 10.237 5.662 1.00 94.31 227 ALA A C 1
ATOM 1840 O O . ALA A 1 227 ? -0.905 11.137 5.462 1.00 94.31 227 ALA A O 1
ATOM 1841 N N . SER A 1 228 ? -2.448 10.154 6.771 1.00 94.56 228 SER A N 1
ATOM 1842 C CA . SER A 1 228 ? -2.321 11.090 7.896 1.00 94.56 228 SER A CA 1
ATOM 1843 C C . SER A 1 228 ? -1.218 10.681 8.877 1.00 94.56 228 SER A C 1
ATOM 1845 O O . SER A 1 228 ? -0.737 11.499 9.662 1.00 94.56 228 SER A O 1
ATOM 1847 N N . PHE A 1 229 ? -0.810 9.410 8.826 1.00 97.69 229 PHE A N 1
ATOM 1848 C CA . PHE A 1 229 ? 0.201 8.827 9.692 1.00 97.69 229 PHE A CA 1
ATOM 1849 C C . PHE A 1 229 ? 1.021 7.783 8.934 1.00 97.69 229 PHE A C 1
ATOM 1851 O O . PHE A 1 229 ? 0.464 6.954 8.220 1.00 97.69 229 PHE A O 1
ATOM 1858 N N . ASP A 1 230 ? 2.337 7.820 9.120 1.00 96.88 230 ASP A N 1
ATOM 1859 C CA . ASP A 1 230 ? 3.288 6.866 8.550 1.00 96.88 230 ASP A CA 1
ATOM 1860 C C . ASP A 1 230 ? 3.715 5.860 9.628 1.00 96.88 230 ASP A C 1
ATOM 1862 O O . ASP A 1 230 ? 4.289 6.242 10.655 1.00 96.88 230 ASP A O 1
ATOM 1866 N N . GLY A 1 231 ? 3.429 4.576 9.399 1.00 95.56 231 GLY A N 1
ATOM 1867 C CA . GLY A 1 231 ? 3.796 3.471 10.283 1.00 95.56 231 GLY A CA 1
ATOM 1868 C C . GLY A 1 231 ? 5.305 3.241 10.392 1.00 95.56 231 GLY A C 1
ATOM 1869 O O . GLY A 1 231 ? 5.751 2.618 11.353 1.00 95.56 231 GLY A O 1
ATOM 1870 N N . GLY A 1 232 ? 6.101 3.779 9.461 1.00 95.12 232 GLY A N 1
ATOM 1871 C CA . GLY A 1 232 ? 7.566 3.779 9.488 1.00 95.12 232 GLY A CA 1
ATOM 1872 C C . GLY A 1 232 ? 8.228 2.507 8.959 1.00 95.12 232 GLY A C 1
ATOM 1873 O O . GLY A 1 232 ? 9.446 2.488 8.816 1.00 95.12 232 GLY A O 1
ATOM 1874 N N . GLY A 1 233 ? 7.456 1.471 8.615 1.00 95.88 233 GLY A N 1
ATOM 1875 C CA . GLY A 1 233 ? 7.985 0.154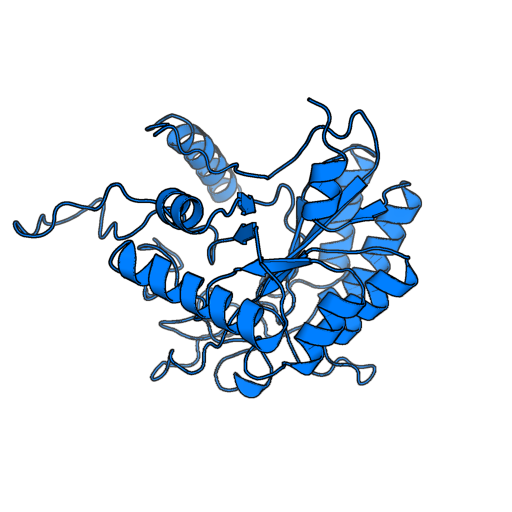 8.234 1.00 95.88 233 GLY A CA 1
ATOM 1876 C C . GLY A 1 233 ? 8.789 0.114 6.931 1.00 95.88 233 GLY A C 1
ATOM 1877 O O . GLY A 1 233 ? 9.408 -0.900 6.633 1.00 95.88 233 GLY A O 1
ATOM 1878 N N . TRP A 1 234 ? 8.809 1.196 6.151 1.00 95.69 234 TRP A N 1
ATOM 1879 C CA . TRP A 1 234 ? 9.634 1.316 4.948 1.00 95.69 234 TRP A CA 1
ATOM 1880 C C . TRP A 1 234 ? 11.047 1.838 5.238 1.00 95.69 234 TRP A C 1
ATOM 1882 O O . TRP A 1 234 ? 11.949 1.632 4.424 1.00 95.69 234 TRP A O 1
ATOM 1892 N N . GLU A 1 235 ? 11.248 2.525 6.365 1.00 95.75 235 GLU A N 1
ATOM 1893 C CA . GLU A 1 235 ? 12.480 3.253 6.657 1.00 95.75 235 GLU A CA 1
ATOM 1894 C C . GLU A 1 235 ? 13.674 2.310 6.857 1.00 95.75 235 GLU A C 1
ATOM 1896 O O . GLU A 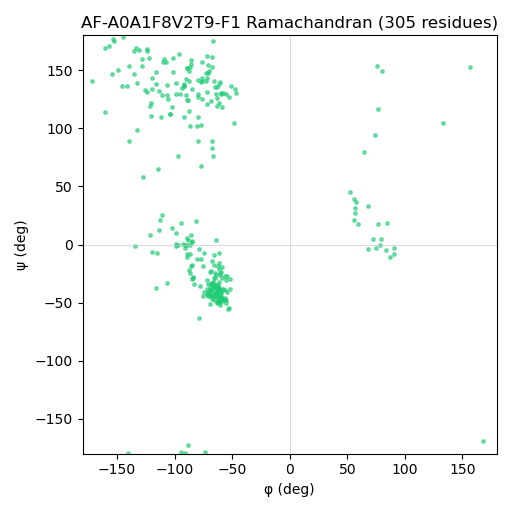1 235 ? 13.550 1.164 7.294 1.00 95.75 235 GLU A O 1
ATOM 1901 N N . LYS A 1 236 ? 14.875 2.820 6.570 1.00 94.62 236 LYS A N 1
ATOM 1902 C CA . LYS A 1 236 ? 16.127 2.112 6.847 1.00 94.62 236 LYS A CA 1
ATOM 1903 C C . LYS A 1 236 ? 16.212 1.730 8.328 1.00 94.62 236 LYS A C 1
ATOM 1905 O O . LYS A 1 236 ? 16.146 2.610 9.182 1.00 94.62 236 LYS A O 1
ATOM 1910 N N . ASN A 1 237 ? 16.506 0.457 8.595 1.00 92.38 237 ASN A N 1
ATOM 1911 C CA . ASN A 1 237 ? 16.687 -0.114 9.935 1.00 92.38 237 ASN A CA 1
ATOM 1912 C C . ASN A 1 237 ? 15.455 0.031 10.847 1.00 92.38 237 ASN A C 1
ATOM 1914 O O . ASN A 1 237 ? 15.589 -0.081 12.066 1.00 92.38 237 ASN A O 1
ATOM 1918 N N . SER A 1 238 ? 14.273 0.304 10.281 1.00 94.38 238 SER A N 1
ATOM 1919 C CA . SER A 1 238 ? 13.043 0.299 11.065 1.00 94.38 238 SER A CA 1
ATOM 1920 C C . SER A 1 238 ? 12.787 -1.103 11.606 1.00 94.38 238 SER A C 1
ATOM 1922 O O . SER A 1 238 ? 12.895 -2.085 10.872 1.00 94.38 238 SER A O 1
ATOM 1924 N N . ASN A 1 239 ? 12.423 -1.178 12.882 1.00 96.31 239 ASN A N 1
ATOM 1925 C CA . ASN A 1 239 ? 12.070 -2.407 13.583 1.00 96.31 239 ASN A CA 1
ATOM 1926 C C . ASN A 1 239 ? 10.666 -2.297 14.196 1.00 96.31 239 ASN A C 1
ATOM 1928 O O . ASN A 1 239 ? 10.077 -1.213 14.281 1.00 96.31 239 ASN A O 1
ATOM 1932 N N . ALA A 1 240 ? 10.132 -3.429 14.651 1.00 98.06 240 ALA A N 1
ATOM 1933 C CA . ALA A 1 240 ? 8.773 -3.495 15.169 1.00 98.06 240 ALA A CA 1
ATOM 1934 C C . ALA A 1 240 ? 8.539 -2.632 16.417 1.00 98.06 240 ALA A C 1
ATOM 1936 O O . ALA A 1 240 ? 7.474 -2.026 16.544 1.00 98.06 240 ALA A O 1
ATOM 1937 N N . ASP A 1 241 ? 9.522 -2.519 17.313 1.00 98.19 241 ASP A N 1
ATOM 1938 C CA . ASP A 1 241 ? 9.397 -1.691 18.515 1.00 98.19 241 ASP A CA 1
ATOM 1939 C C . ASP A 1 241 ? 9.227 -0.213 18.166 1.00 98.19 241 ASP A C 1
ATOM 1941 O O . ASP A 1 241 ? 8.358 0.461 18.724 1.00 98.19 241 ASP A O 1
ATOM 1945 N N . GLU A 1 242 ? 9.995 0.291 17.201 1.00 97.31 242 GLU A N 1
ATOM 1946 C CA . GLU A 1 242 ? 9.869 1.668 16.726 1.00 97.31 242 GLU A CA 1
ATOM 1947 C C . GLU A 1 242 ? 8.510 1.928 16.071 1.00 97.31 242 GLU A C 1
ATOM 1949 O O . GLU A 1 242 ? 7.869 2.944 16.368 1.00 97.31 242 GLU A O 1
ATOM 1954 N N . MET A 1 243 ? 8.046 1.010 15.218 1.00 98.38 243 MET A N 1
ATOM 1955 C CA . MET A 1 243 ? 6.738 1.105 14.561 1.00 98.38 243 MET A CA 1
ATOM 1956 C C . MET A 1 243 ? 5.592 1.134 15.586 1.00 98.38 243 MET A C 1
ATOM 1958 O O . MET A 1 243 ? 4.676 1.959 15.492 1.00 98.38 243 MET A O 1
ATOM 1962 N N . VAL A 1 244 ? 5.645 0.269 16.603 1.00 98.62 244 VAL A N 1
ATOM 1963 C CA . VAL A 1 244 ? 4.638 0.209 17.677 1.00 98.62 244 VAL A CA 1
ATOM 1964 C C . VAL A 1 244 ? 4.716 1.451 18.570 1.00 98.62 244 VAL A C 1
ATOM 1966 O O . VAL A 1 244 ? 3.686 2.049 18.886 1.00 98.62 244 VAL A O 1
ATOM 1969 N N . ALA A 1 245 ? 5.919 1.899 18.940 1.00 98.19 245 ALA A N 1
ATOM 1970 C CA . ALA A 1 245 ? 6.116 3.068 19.798 1.00 98.19 245 ALA A CA 1
ATOM 1971 C C . ALA A 1 245 ? 5.636 4.375 19.146 1.00 98.19 245 ALA A C 1
ATOM 1973 O O . ALA A 1 245 ? 5.132 5.266 19.835 1.00 98.19 245 ALA A O 1
ATOM 1974 N N . ARG A 1 246 ? 5.767 4.519 17.819 1.00 97.19 246 ARG A N 1
ATOM 1975 C CA . ARG A 1 246 ? 5.206 5.662 17.075 1.00 97.19 246 ARG A CA 1
ATOM 1976 C C . ARG A 1 246 ? 3.684 5.712 17.208 1.00 97.19 246 ARG A C 1
ATOM 1978 O O . ARG A 1 246 ? 3.155 6.762 17.571 1.00 97.19 246 ARG A O 1
ATOM 1985 N N . LEU A 1 247 ? 3.008 4.587 16.971 1.00 97.69 247 LEU A N 1
ATOM 1986 C CA . LEU A 1 247 ? 1.551 4.488 17.083 1.00 97.69 247 LEU A CA 1
ATOM 1987 C C . LEU A 1 247 ? 1.082 4.744 18.525 1.00 97.69 247 LEU A C 1
ATOM 1989 O O . LEU A 1 247 ? 0.160 5.525 18.755 1.00 97.69 247 LEU A O 1
ATOM 1993 N N . LYS A 1 248 ? 1.778 4.142 19.499 1.00 98.38 248 LYS A N 1
ATOM 1994 C CA . LYS A 1 248 ? 1.495 4.284 20.932 1.00 98.38 248 LYS A CA 1
ATOM 1995 C C . LYS A 1 248 ? 1.566 5.729 21.403 1.00 98.38 248 LYS A C 1
ATOM 1997 O O . LYS A 1 248 ? 0.611 6.202 22.005 1.00 98.38 248 LYS A O 1
ATOM 2002 N N . ARG A 1 249 ? 2.634 6.457 21.062 1.00 98.12 249 ARG A N 1
ATOM 2003 C CA . ARG A 1 249 ? 2.767 7.878 21.433 1.00 98.12 249 ARG A CA 1
ATOM 2004 C C . ARG A 1 249 ? 1.612 8.728 20.905 1.00 98.12 249 ARG A C 1
ATOM 2006 O O . ARG A 1 249 ? 1.150 9.624 21.605 1.00 98.12 249 ARG A O 1
ATOM 2013 N N . GLN A 1 250 ? 1.143 8.448 19.689 1.00 97.25 250 GLN A N 1
ATOM 2014 C CA . GLN A 1 250 ? 0.028 9.178 19.091 1.00 97.25 250 GLN A CA 1
ATOM 2015 C C . GLN A 1 250 ? -1.289 8.899 19.840 1.00 97.25 250 GLN A C 1
ATOM 2017 O O . GLN A 1 250 ? -1.974 9.848 20.224 1.00 97.25 250 GLN A O 1
ATOM 2022 N N . LEU A 1 251 ? -1.589 7.629 20.135 1.00 97.50 251 LEU A N 1
ATOM 2023 C CA . LEU A 1 251 ? -2.773 7.217 20.906 1.00 97.50 251 LEU A CA 1
ATOM 2024 C C . LEU A 1 251 ? -2.757 7.717 22.356 1.00 97.50 251 LEU A C 1
ATOM 2026 O O . LEU A 1 251 ? -3.776 8.181 22.855 1.00 97.50 251 LEU A O 1
ATOM 2030 N N . GLU A 1 252 ? -1.608 7.669 23.030 1.00 97.50 252 GLU A N 1
ATOM 2031 C CA . GLU A 1 252 ? -1.466 8.166 24.405 1.00 97.50 252 GLU A CA 1
ATOM 2032 C C . GLU A 1 252 ? -1.623 9.688 24.484 1.00 97.50 252 GLU A C 1
ATOM 2034 O O . GLU A 1 252 ? -2.158 10.201 25.464 1.00 97.50 252 GLU A O 1
ATOM 2039 N N . SER A 1 253 ? -1.196 10.419 23.446 1.00 96.88 253 SER A N 1
ATOM 2040 C CA . SER A 1 253 ? -1.402 11.870 23.377 1.00 96.88 253 SER A CA 1
ATOM 2041 C C . SER A 1 253 ? -2.867 12.252 23.148 1.00 96.88 253 SER A C 1
ATOM 2043 O O . SER A 1 253 ? -3.327 13.278 23.645 1.00 96.88 253 SER A O 1
ATOM 2045 N N . ASN A 1 254 ? -3.594 11.436 22.383 1.00 96.50 254 ASN A N 1
ATOM 2046 C CA . ASN A 1 254 ? -5.013 11.592 22.110 1.00 96.50 254 ASN A CA 1
ATOM 2047 C C . ASN A 1 254 ? -5.577 10.248 21.623 1.00 96.50 254 ASN A C 1
ATOM 2049 O O . ASN A 1 254 ? -5.255 9.802 20.517 1.00 96.50 254 ASN A O 1
ATOM 2053 N N . ALA A 1 255 ? -6.462 9.644 22.418 1.00 95.25 255 ALA A N 1
ATOM 2054 C CA . ALA A 1 255 ? -7.083 8.356 22.105 1.00 95.25 255 ALA A CA 1
ATOM 2055 C C . ALA A 1 255 ? -7.893 8.380 20.795 1.00 95.25 255 ALA A C 1
ATOM 2057 O O . ALA A 1 255 ? -8.027 7.352 20.138 1.00 95.25 255 ALA A O 1
ATOM 2058 N N . ASP A 1 256 ? -8.371 9.557 20.380 1.00 96.69 256 ASP A N 1
ATOM 2059 C CA . ASP A 1 256 ? -9.159 9.760 19.162 1.00 96.69 256 ASP A CA 1
ATOM 2060 C C . ASP A 1 256 ? -8.305 10.281 17.986 1.00 96.69 256 ASP A C 1
ATOM 2062 O O . ASP A 1 256 ? -8.820 10.678 16.937 1.00 96.69 256 ASP A O 1
ATOM 2066 N N . SER A 1 257 ? -6.974 10.297 18.132 1.00 95.75 257 SER A N 1
ATOM 2067 C CA . SER A 1 257 ? -6.036 10.811 17.119 1.00 95.75 257 SER A CA 1
ATOM 2068 C C . SER A 1 257 ? -6.184 10.146 15.746 1.00 95.75 257 SER A C 1
ATOM 2070 O O . SER A 1 257 ? -5.957 10.794 14.716 1.00 95.75 257 SER A O 1
ATOM 2072 N N . PHE A 1 258 ? -6.603 8.881 15.734 1.00 97.38 258 PHE A N 1
ATOM 2073 C CA . PHE A 1 258 ? -6.792 8.077 14.532 1.00 97.38 258 PHE A CA 1
ATOM 2074 C C . PHE A 1 258 ? -8.241 7.994 14.034 1.00 97.38 258 PHE A C 1
ATOM 2076 O O . PHE A 1 258 ? -8.467 7.406 12.980 1.00 97.38 258 PHE A O 1
ATOM 2083 N N . CYS A 1 259 ? -9.216 8.605 14.714 1.00 97.44 259 CYS A N 1
ATOM 2084 C CA . CYS A 1 259 ? -10.604 8.609 14.245 1.00 97.44 259 CYS A CA 1
ATOM 2085 C C . CYS A 1 259 ? -10.701 9.249 12.860 1.00 97.44 259 CYS A C 1
ATOM 2087 O O . CYS A 1 259 ? -10.363 10.425 12.709 1.00 97.44 259 CYS A O 1
ATOM 2089 N N . GLY A 1 260 ? -11.153 8.486 11.866 1.00 97.81 260 GLY A N 1
ATOM 2090 C CA . GLY A 1 260 ? -11.289 8.943 10.487 1.00 97.81 260 GLY A CA 1
ATOM 2091 C C . GLY A 1 260 ? -9.987 8.995 9.693 1.00 97.81 260 GLY A C 1
ATOM 2092 O O . GLY A 1 260 ? -10.002 9.419 8.544 1.00 97.81 260 GLY A O 1
ATOM 2093 N N . SER A 1 261 ? -8.856 8.643 10.299 1.00 97.94 261 SER A N 1
ATOM 2094 C CA . SER A 1 261 ? -7.520 8.809 9.724 1.00 97.94 261 SER A CA 1
ATOM 2095 C C . SER A 1 261 ? -7.124 7.631 8.827 1.00 97.94 261 SER A C 1
ATOM 2097 O O . SER A 1 261 ? -7.635 6.524 8.979 1.00 97.94 261 SER A O 1
ATOM 2099 N N . ILE A 1 262 ? -6.155 7.854 7.933 1.00 98.56 262 ILE A N 1
ATOM 2100 C CA . ILE A 1 262 ? -5.462 6.785 7.195 1.00 98.56 262 ILE A CA 1
ATOM 2101 C C . ILE A 1 262 ? -4.052 6.590 7.767 1.00 98.56 262 ILE A C 1
ATOM 2103 O O . ILE A 1 262 ? -3.269 7.549 7.817 1.00 98.56 262 ILE A O 1
ATOM 2107 N N . ILE A 1 263 ? -3.731 5.353 8.157 1.00 98.62 263 ILE A N 1
ATOM 2108 C CA . ILE A 1 263 ? -2.391 4.870 8.518 1.00 98.62 263 ILE A CA 1
ATOM 2109 C C . ILE A 1 263 ? -1.751 4.213 7.291 1.00 98.62 263 ILE A C 1
ATOM 2111 O O . ILE A 1 263 ? -2.344 3.346 6.652 1.00 98.62 263 ILE A O 1
ATOM 2115 N N . TYR A 1 264 ? -0.525 4.608 6.968 1.00 98.25 264 TYR A N 1
ATOM 2116 C CA . TYR A 1 264 ? 0.297 3.983 5.937 1.00 98.25 264 TYR A CA 1
ATOM 2117 C C . TYR A 1 264 ? 1.216 2.905 6.525 1.00 98.25 264 TYR A C 1
ATOM 2119 O O . TYR A 1 264 ? 1.864 3.126 7.547 1.00 98.25 264 TYR A O 1
ATOM 2127 N N . GLN A 1 265 ? 1.276 1.758 5.854 1.00 98.44 265 GLN A N 1
ATOM 2128 C CA . GLN A 1 265 ? 2.149 0.618 6.112 1.00 98.44 265 GLN A CA 1
ATOM 2129 C C . GLN A 1 265 ? 2.745 0.108 4.797 1.00 98.44 265 GLN A C 1
ATOM 2131 O O . GLN A 1 265 ? 2.275 0.434 3.707 1.00 98.44 265 GLN A O 1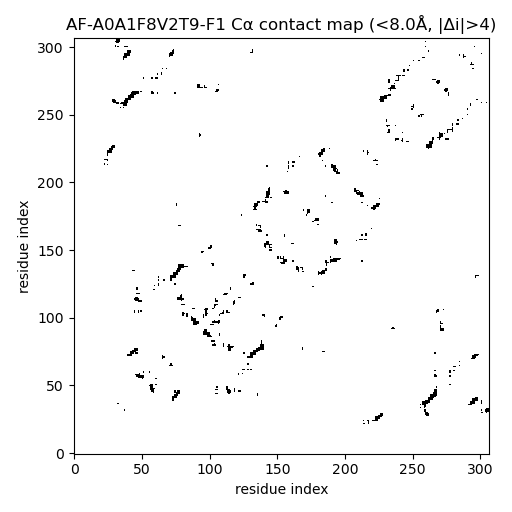
ATOM 2136 N N . LYS A 1 266 ? 3.767 -0.741 4.902 1.00 97.31 266 LYS A N 1
ATOM 2137 C CA . LYS A 1 266 ? 4.387 -1.398 3.751 1.00 97.31 266 LYS A CA 1
ATOM 2138 C C . LYS A 1 266 ? 4.002 -2.876 3.709 1.00 97.31 266 LYS A C 1
ATOM 2140 O O . LYS A 1 266 ? 4.193 -3.570 4.705 1.00 97.31 266 LYS A O 1
ATOM 2145 N N . ASP A 1 267 ? 3.520 -3.348 2.563 1.00 98.19 267 ASP A N 1
ATOM 2146 C CA . ASP A 1 267 ? 3.438 -4.775 2.226 1.00 98.19 267 ASP A CA 1
ATOM 2147 C C . ASP A 1 267 ? 4.656 -5.146 1.375 1.00 98.19 267 ASP A C 1
ATOM 2149 O O . ASP A 1 267 ? 4.622 -5.226 0.149 1.00 98.19 267 ASP A O 1
ATOM 2153 N N . GLY A 1 268 ? 5.797 -5.269 2.046 1.00 96.50 268 GLY A N 1
ATOM 2154 C CA . GLY A 1 268 ? 7.081 -5.471 1.399 1.00 96.50 268 GLY A CA 1
ATOM 2155 C C . GLY A 1 268 ? 8.243 -5.290 2.364 1.00 96.50 268 GLY A C 1
ATOM 2156 O O . GLY A 1 268 ? 8.066 -5.184 3.578 1.00 96.50 268 GLY A O 1
ATOM 2157 N N . LEU A 1 269 ? 9.450 -5.242 1.807 1.00 97.44 269 LEU A N 1
ATOM 2158 C CA . LEU A 1 269 ? 10.679 -5.091 2.581 1.00 97.44 269 LEU A CA 1
ATOM 2159 C C . LEU A 1 269 ? 11.050 -3.619 2.771 1.00 97.44 269 LEU A C 1
ATOM 2161 O O . LEU A 1 269 ? 10.898 -2.815 1.854 1.00 97.44 269 LEU A O 1
ATOM 2165 N N . ASN A 1 270 ? 11.574 -3.264 3.940 1.00 96.81 270 ASN A N 1
ATOM 2166 C CA . ASN A 1 270 ? 12.121 -1.943 4.229 1.00 96.81 270 ASN A CA 1
ATOM 2167 C C . ASN A 1 270 ? 13.396 -1.670 3.404 1.00 96.81 270 ASN A C 1
ATOM 2169 O O . ASN A 1 270 ? 13.932 -2.550 2.728 1.00 96.81 270 ASN A O 1
ATOM 2173 N N . MET A 1 271 ? 13.944 -0.454 3.499 1.00 96.06 271 MET A N 1
ATOM 2174 C CA . MET A 1 271 ? 15.171 -0.092 2.770 1.00 96.06 271 MET A CA 1
ATOM 2175 C C . MET A 1 271 ? 16.388 -0.973 3.107 1.00 96.06 271 MET A C 1
ATOM 2177 O O . MET A 1 271 ? 17.353 -0.989 2.342 1.00 96.06 271 MET A O 1
ATOM 2181 N N . SER A 1 272 ? 16.374 -1.671 4.242 1.00 96.19 272 SER A N 1
ATOM 2182 C CA . SER A 1 272 ? 17.417 -2.607 4.678 1.00 96.19 272 SER A CA 1
ATOM 2183 C C . SER A 1 272 ? 17.167 -4.053 4.218 1.00 96.19 272 SER A C 1
ATOM 2185 O O . SER A 1 272 ? 18.036 -4.899 4.416 1.00 96.19 272 SER A O 1
ATOM 2187 N N . GLY A 1 273 ? 16.047 -4.334 3.542 1.00 95.56 273 GLY A N 1
ATOM 2188 C CA . GLY A 1 273 ? 15.676 -5.670 3.069 1.00 95.56 273 GLY A CA 1
ATOM 2189 C C . GLY A 1 273 ? 14.957 -6.535 4.111 1.00 95.56 273 GLY A C 1
ATOM 2190 O O . GLY A 1 273 ? 14.921 -7.755 3.956 1.00 95.56 273 GLY A O 1
ATOM 2191 N N . GLU A 1 274 ? 14.401 -5.923 5.156 1.00 96.75 274 GLU A N 1
ATOM 2192 C CA . GLU A 1 274 ? 13.752 -6.589 6.295 1.00 96.75 274 GLU A CA 1
ATOM 2193 C C . GLU A 1 274 ? 12.229 -6.383 6.258 1.00 96.75 274 GLU A C 1
ATOM 2195 O O . GLU A 1 274 ? 11.744 -5.441 5.640 1.00 96.75 274 GLU A O 1
ATOM 2200 N N . MET A 1 275 ? 11.460 -7.227 6.952 1.00 97.31 275 MET A N 1
ATOM 2201 C CA . MET A 1 275 ? 9.989 -7.148 7.019 1.00 97.31 275 MET A CA 1
ATOM 2202 C C . MET A 1 275 ? 9.489 -6.809 8.438 1.00 97.31 275 MET A C 1
ATOM 2204 O O . MET A 1 275 ? 8.813 -7.624 9.062 1.00 97.31 275 MET A O 1
ATOM 2208 N N . PRO A 1 276 ? 9.783 -5.618 8.995 1.00 97.94 276 PRO A N 1
ATOM 2209 C CA . PRO A 1 276 ? 9.444 -5.307 10.390 1.00 97.94 276 PRO A CA 1
ATOM 2210 C C . PRO A 1 276 ? 7.934 -5.359 10.675 1.00 97.94 276 PRO A C 1
ATOM 2212 O O . PRO A 1 276 ? 7.527 -5.572 11.817 1.00 97.94 276 PRO A O 1
ATOM 2215 N N . ILE A 1 277 ? 7.100 -5.230 9.636 1.00 98.12 277 ILE A N 1
ATOM 2216 C CA . ILE A 1 277 ? 5.645 -5.369 9.728 1.00 98.12 277 ILE A CA 1
ATOM 2217 C C . ILE A 1 277 ? 5.207 -6.746 10.253 1.00 98.12 277 ILE A C 1
ATOM 2219 O O . ILE A 1 277 ? 4.181 -6.814 10.922 1.00 98.12 277 ILE A O 1
ATOM 2223 N N . TYR A 1 278 ? 5.993 -7.808 10.024 1.00 98.50 278 TYR A N 1
ATOM 2224 C CA . TYR A 1 278 ? 5.691 -9.160 10.506 1.00 98.50 278 TYR A CA 1
ATOM 2225 C C . TYR A 1 278 ? 5.519 -9.188 12.033 1.00 98.50 278 TYR A C 1
ATOM 2227 O O . TYR A 1 278 ? 4.518 -9.669 12.552 1.00 98.50 278 TYR A O 1
ATOM 2235 N N . GLU A 1 279 ? 6.448 -8.579 12.769 1.00 98.44 279 GLU A N 1
ATOM 2236 C CA . GLU A 1 279 ? 6.347 -8.489 14.229 1.00 98.44 279 GLU A CA 1
ATOM 2237 C C . GLU A 1 279 ? 5.498 -7.293 14.691 1.00 98.44 279 GLU A C 1
ATOM 2239 O O . GLU A 1 279 ? 4.875 -7.336 15.756 1.00 98.44 279 GLU A O 1
ATOM 2244 N N . ALA A 1 280 ? 5.475 -6.200 13.920 1.00 98.69 280 ALA A N 1
ATOM 2245 C CA . ALA A 1 280 ? 4.796 -4.971 14.321 1.00 98.69 280 ALA A CA 1
ATOM 2246 C C . ALA A 1 280 ? 3.272 -5.064 14.211 1.00 98.69 280 ALA A C 1
ATOM 2248 O O . ALA A 1 280 ? 2.576 -4.552 15.090 1.00 98.69 280 ALA A O 1
ATOM 2249 N N . LEU A 1 281 ? 2.745 -5.684 13.149 1.00 98.75 281 LEU A N 1
ATOM 2250 C CA . LEU A 1 281 ? 1.323 -5.619 12.817 1.00 98.75 281 LEU A CA 1
AT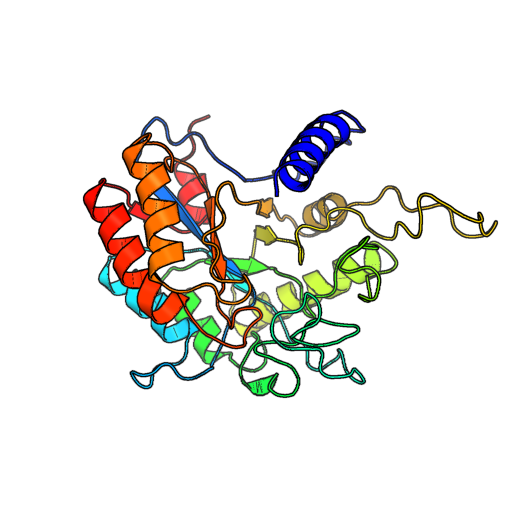OM 2251 C C . LEU A 1 281 ? 0.429 -6.198 13.925 1.00 98.75 281 LEU A C 1
ATOM 2253 O O . LEU A 1 281 ? -0.422 -5.443 14.402 1.00 98.75 281 LEU A O 1
ATOM 2257 N N . PRO A 1 282 ? 0.635 -7.432 14.439 1.00 98.75 282 PRO A N 1
ATOM 2258 C CA . PRO A 1 282 ? -0.202 -7.958 15.523 1.00 98.75 282 PRO A CA 1
ATOM 2259 C C . PRO A 1 282 ? -0.203 -7.042 16.758 1.00 98.75 282 PRO A C 1
ATOM 2261 O O . PRO A 1 282 ? -1.237 -6.779 17.373 1.00 98.75 282 PRO A O 1
ATOM 2264 N N . ARG A 1 283 ? 0.962 -6.470 17.092 1.00 98.81 283 ARG A N 1
ATOM 2265 C CA . ARG A 1 283 ? 1.128 -5.550 18.228 1.00 98.81 283 ARG A CA 1
ATOM 2266 C C . ARG A 1 283 ? 0.400 -4.225 17.998 1.00 98.81 283 ARG A C 1
ATOM 2268 O O . ARG A 1 283 ? -0.214 -3.704 18.929 1.00 98.81 283 ARG A O 1
ATOM 2275 N N . GLN A 1 284 ? 0.450 -3.686 16.781 1.00 98.69 284 GLN A N 1
ATOM 2276 C CA . GLN A 1 284 ? -0.257 -2.464 16.397 1.00 98.69 284 GLN A CA 1
ATOM 2277 C C . GLN A 1 284 ? -1.777 -2.666 16.386 1.00 98.69 284 GLN A C 1
ATOM 2279 O O . GLN A 1 284 ? -2.487 -1.827 16.941 1.00 98.69 284 GLN A O 1
ATOM 2284 N N . LEU A 1 285 ? -2.279 -3.777 15.834 1.00 98.75 285 LEU A N 1
ATOM 2285 C CA . LEU A 1 285 ? -3.713 -4.096 15.845 1.00 98.75 285 LEU A CA 1
ATOM 2286 C C . LEU A 1 285 ? -4.231 -4.299 17.272 1.00 98.75 285 LEU A C 1
ATOM 2288 O O . LEU A 1 285 ? -5.264 -3.737 17.635 1.00 98.75 285 LEU A O 1
ATOM 2292 N N . ASN A 1 286 ? -3.481 -5.018 18.116 1.00 98.69 286 ASN A N 1
ATOM 2293 C CA . ASN A 1 286 ? -3.816 -5.169 19.531 1.00 98.69 286 ASN A CA 1
ATOM 2294 C C . ASN A 1 286 ? -3.875 -3.823 20.260 1.00 98.69 286 ASN A C 1
ATOM 2296 O O . ASN A 1 286 ? -4.793 -3.568 21.040 1.00 98.69 286 ASN A O 1
ATOM 2300 N N . LEU A 1 287 ? -2.912 -2.943 19.986 1.00 98.50 287 LEU A N 1
ATOM 2301 C CA . LEU A 1 287 ? -2.876 -1.611 20.570 1.00 98.50 287 LEU A CA 1
ATOM 2302 C C . LEU A 1 287 ? -4.086 -0.778 20.131 1.00 98.50 287 LEU A C 1
ATOM 2304 O O . LEU A 1 287 ? -4.782 -0.247 20.992 1.00 98.50 287 LEU A O 1
ATOM 2308 N N . LEU A 1 288 ? -4.392 -0.715 18.833 1.00 98.44 288 LEU A N 1
ATOM 2309 C CA . LEU A 1 288 ? -5.576 -0.016 18.320 1.00 98.44 288 LEU A CA 1
ATOM 2310 C C . LEU A 1 288 ? -6.860 -0.548 18.965 1.00 98.44 288 LEU A C 1
ATOM 2312 O O . LEU A 1 288 ? -7.647 0.233 19.502 1.00 98.44 288 LEU A O 1
ATOM 2316 N N . LYS A 1 289 ? -7.018 -1.874 19.018 1.00 98.19 289 LYS A N 1
ATOM 2317 C CA . LYS A 1 289 ? -8.163 -2.529 19.659 1.00 98.19 289 LYS A CA 1
ATOM 2318 C C . LYS A 1 289 ? -8.281 -2.175 21.144 1.00 98.19 289 LYS A C 1
ATOM 2320 O O . LYS A 1 289 ? -9.385 -1.905 21.608 1.00 98.19 289 LYS A O 1
ATOM 2325 N N . SER A 1 290 ? -7.166 -2.100 21.880 1.00 98.00 290 SER A N 1
ATOM 2326 C CA . SER A 1 290 ? -7.154 -1.705 23.301 1.00 98.00 290 SER A CA 1
ATOM 2327 C C . SER A 1 290 ? -7.614 -0.263 23.547 1.00 98.00 290 SER A C 1
ATOM 2329 O O . SER A 1 290 ? -8.181 0.027 24.597 1.00 98.00 290 SER A O 1
ATOM 2331 N N . PHE A 1 291 ? -7.454 0.622 22.558 1.00 97.69 291 PHE A N 1
ATOM 2332 C CA . PHE A 1 291 ? -7.994 1.987 22.574 1.00 97.69 291 PHE A CA 1
ATOM 2333 C C . PHE A 1 291 ? -9.428 2.072 22.014 1.00 97.69 291 PHE A C 1
ATOM 2335 O O . PHE A 1 291 ? -10.011 3.157 21.936 1.00 97.69 291 PHE A O 1
ATOM 2342 N N . GLY A 1 292 ? -10.034 0.934 21.664 1.00 97.31 292 GLY A N 1
ATOM 2343 C CA . GLY A 1 292 ? -11.376 0.845 21.090 1.00 97.31 292 GLY A CA 1
ATOM 2344 C C . GLY A 1 292 ? -11.438 1.224 19.611 1.00 97.31 292 GLY A C 1
ATOM 2345 O O . GLY A 1 292 ? -12.521 1.534 19.121 1.00 97.31 292 GLY A O 1
ATOM 2346 N N . CYS A 1 293 ? -10.302 1.240 18.907 1.00 97.38 293 CYS A N 1
ATOM 2347 C CA . CYS A 1 293 ? -10.254 1.508 17.476 1.00 97.38 293 CYS A CA 1
ATOM 2348 C C . CYS A 1 293 ? -10.510 0.235 16.661 1.00 97.38 293 CYS A C 1
ATOM 2350 O O . CYS A 1 293 ? -9.892 -0.799 16.917 1.00 97.38 293 CYS A O 1
ATOM 2352 N N . SER A 1 294 ? -11.369 0.338 15.647 1.00 97.75 294 SER A N 1
ATOM 2353 C CA . SER A 1 294 ? -11.524 -0.679 14.600 1.00 97.75 294 SER A CA 1
ATOM 2354 C C . SER A 1 294 ? -10.737 -0.280 13.356 1.00 97.75 294 SER A C 1
ATOM 2356 O O . SER A 1 294 ? -10.728 0.900 12.991 1.00 97.75 294 SER A O 1
ATOM 2358 N N . VAL A 1 295 ? -10.073 -1.249 12.725 1.00 98.69 295 VAL A N 1
ATOM 2359 C CA . VAL A 1 295 ? -9.331 -1.038 11.476 1.00 98.69 295 VAL A CA 1
ATOM 2360 C C . VAL A 1 295 ? -10.183 -1.500 10.300 1.00 98.69 295 VAL A C 1
ATOM 2362 O O . VAL A 1 295 ? -10.721 -2.605 10.338 1.00 98.69 295 VAL A O 1
ATOM 2365 N N . VAL A 1 296 ? -10.318 -0.638 9.294 1.00 98.75 296 VAL A N 1
ATOM 2366 C CA . VAL A 1 296 ? -11.151 -0.879 8.107 1.00 98.75 296 VAL A CA 1
ATOM 2367 C C . VAL A 1 296 ? -10.415 -0.540 6.807 1.00 98.75 296 VAL A C 1
ATOM 2369 O O . VAL A 1 296 ? -9.360 0.107 6.820 1.00 98.75 296 VAL A O 1
ATOM 2372 N N . SER A 1 297 ? -10.977 -0.928 5.662 1.00 98.75 297 SER A N 1
ATOM 2373 C CA . SER A 1 297 ? -10.551 -0.383 4.369 1.00 98.75 297 SER A CA 1
ATOM 2374 C C . SER A 1 297 ? -10.911 1.103 4.230 1.00 98.75 297 SER A C 1
ATOM 2376 O O . SER A 1 297 ? -11.780 1.634 4.921 1.00 98.75 297 SER A O 1
ATOM 2378 N N . VAL A 1 298 ? -10.259 1.810 3.306 1.00 98.56 298 VAL A N 1
ATOM 2379 C CA . VAL A 1 298 ? -10.623 3.188 2.959 1.00 98.56 298 VAL A CA 1
ATOM 2380 C C . VAL A 1 298 ? -12.037 3.244 2.382 1.00 98.56 298 VAL A C 1
ATOM 2382 O O . VAL A 1 298 ? -12.761 4.183 2.697 1.00 98.56 298 VAL A O 1
ATOM 2385 N N . ARG A 1 299 ? -12.461 2.253 1.590 1.00 97.31 299 ARG A N 1
ATOM 2386 C CA . ARG A 1 299 ? -13.854 2.148 1.125 1.00 97.31 299 ARG A CA 1
ATOM 2387 C C . ARG A 1 299 ? -14.855 2.195 2.279 1.00 97.31 299 ARG A C 1
ATOM 2389 O O . ARG A 1 299 ? -15.712 3.070 2.283 1.00 97.31 299 ARG A O 1
ATOM 2396 N N . GLU A 1 300 ? -14.698 1.325 3.270 1.00 98.00 300 GLU A N 1
ATOM 2397 C CA . GLU A 1 300 ? -15.570 1.292 4.454 1.00 98.00 300 GLU A CA 1
ATOM 2398 C C . GLU A 1 300 ? -15.447 2.573 5.291 1.00 98.00 300 GLU A C 1
ATOM 2400 O O . GLU A 1 300 ? -16.431 3.083 5.818 1.00 98.00 300 GLU A O 1
ATOM 2405 N N . LEU A 1 301 ? -14.245 3.154 5.377 1.00 97.81 301 LEU A N 1
ATOM 2406 C CA . LEU A 1 301 ? -14.047 4.432 6.058 1.00 97.81 301 LEU A CA 1
ATOM 2407 C C . LEU A 1 301 ? -14.877 5.562 5.425 1.00 97.81 301 LEU A C 1
ATOM 2409 O O . LEU A 1 301 ? -15.382 6.424 6.144 1.00 97.81 301 LEU A O 1
ATOM 2413 N N . LEU A 1 302 ? -15.008 5.577 4.095 1.00 96.31 302 LEU A N 1
ATOM 2414 C CA . LEU A 1 302 ? -15.799 6.577 3.371 1.00 96.31 302 LEU A CA 1
ATOM 2415 C C . LEU A 1 302 ? -17.306 6.381 3.563 1.00 96.31 302 LEU A C 1
ATOM 2417 O O . LEU A 1 302 ? -18.037 7.367 3.569 1.00 96.31 302 LEU A O 1
ATOM 2421 N N . GLU A 1 303 ? -17.768 5.145 3.751 1.00 95.75 303 GLU A N 1
ATOM 2422 C CA . GLU A 1 303 ? -19.168 4.849 4.096 1.00 95.75 303 GLU A CA 1
ATOM 2423 C C . GLU A 1 303 ? -19.544 5.399 5.482 1.00 95.75 303 GLU A C 1
ATOM 2425 O O . GLU A 1 303 ? -20.707 5.705 5.744 1.00 95.75 303 GLU A O 1
ATOM 2430 N N . GLU A 1 304 ? -18.549 5.578 6.352 1.00 95.44 304 GLU A N 1
ATOM 2431 C CA . GLU A 1 304 ? -18.699 6.105 7.709 1.00 95.44 304 GLU A CA 1
ATOM 2432 C C . GLU A 1 304 ? -18.551 7.628 7.822 1.00 95.44 304 GLU A C 1
ATOM 2434 O O . GLU A 1 304 ? -18.653 8.203 8.915 1.00 95.44 304 GLU A O 1
ATOM 2439 N N . GLU A 1 305 ? -18.299 8.309 6.706 1.00 93.25 305 GLU A N 1
ATOM 2440 C CA . GLU A 1 305 ? -18.177 9.755 6.697 1.00 93.25 305 GLU A CA 1
ATOM 2441 C C . GLU A 1 305 ? -19.527 10.451 6.899 1.00 93.25 305 GLU A C 1
ATOM 2443 O O . GLU A 1 305 ? -20.514 10.195 6.210 1.00 93.25 305 GLU A O 1
ATOM 2448 N N . LYS A 1 306 ? -19.543 11.416 7.819 1.00 87.81 306 LYS A N 1
ATOM 2449 C CA . LYS A 1 306 ? -20.650 12.354 7.984 1.00 87.81 306 LYS A CA 1
ATOM 2450 C C . LYS A 1 306 ? -20.428 13.591 7.119 1.00 87.81 306 LYS A C 1
ATOM 2452 O O . LYS A 1 306 ? -19.370 14.219 7.209 1.00 87.81 306 LYS A O 1
ATOM 2457 N N . LEU A 1 307 ? -21.453 13.929 6.338 1.00 69.44 307 LEU A N 1
ATOM 2458 C CA . LEU A 1 307 ? -21.577 15.193 5.607 1.00 69.44 307 LEU A CA 1
ATOM 2459 C C . LEU A 1 307 ? -21.827 16.372 6.556 1.00 69.44 307 LEU A C 1
ATOM 2461 O O . LEU A 1 307 ? -22.529 16.174 7.576 1.00 69.44 307 LEU A O 1
#

pLDDT: mean 89.1, std 18.51, range [32.91, 98.94]

Mean predicted aligned error: 6.91 Å